Protein AF-A0A1H6AXP2-F1 (afdb_monomer_lite)

Organism: NCBI:txid1992

Sequence (199 aa):
MTPWALAEILASSGYRFPPWTVLTALPPLILVIVLTSPALLSGALGFPGLFLWMGLTGGGSGLILALWAGLIERRRRTRNMATMIQREPWQAWPCRAESTHQSRSHVVTRVSLLAPDHSVAAQHTVRFRMETWQAMTDGYGVLLFAGDLRFASVIADPRTRRTYLTSPTQEDAAEREGPRSSAVEDELTRQAIGWIFSQ

Radius of gyration: 25.11 Å; chains: 1; bounding box: 51×44×83 Å

Foldseek 3Di:
DPPLLLVVLVVVLPPPDDPCVCVVPPPVVLVCVLVPPPVVPCVPDPDVVVVVVCVCNVVVVVVVVVVVVVNVVSVVVSVVQNVLPVPFDKDKFKWAWAFPDDDPFWTFIWIFTADPVRDRPFIKTWIGTPVLCVVADNRIDIWIWGDDRQAWTWIADPVVSDITIIGTDPPPVPPDDDPDDPVVVVVVVVVVVVVVVVD

Structure (mmCIF, N/CA/C/O backbone):
data_AF-A0A1H6AXP2-F1
#
_entry.id   AF-A0A1H6AXP2-F1
#
loop_
_atom_site.group_PDB
_atom_site.id
_atom_site.type_symbol
_atom_site.label_atom_id
_atom_site.label_alt_id
_atom_site.label_comp_id
_atom_site.label_asym_id
_atom_site.label_entity_id
_atom_site.label_seq_id
_atom_site.pdbx_PDB_ins_code
_atom_site.Cartn_x
_atom_site.Cartn_y
_atom_site.Cartn_z
_atom_site.occupancy
_atom_site.B_iso_or_equiv
_atom_site.auth_seq_id
_atom_site.auth_comp_id
_atom_site.auth_asym_id
_atom_site.auth_atom_id
_atom_site.pdbx_PDB_model_num
ATOM 1 N N . MET A 1 1 ? -13.994 12.195 4.147 1.00 58.53 1 MET A N 1
ATOM 2 C CA . MET A 1 1 ? -12.936 12.191 3.107 1.00 58.53 1 MET A CA 1
ATOM 3 C C . MET A 1 1 ? -11.636 12.639 3.759 1.00 58.53 1 MET A C 1
ATOM 5 O O . MET A 1 1 ? -11.665 13.658 4.433 1.00 58.53 1 MET A O 1
ATOM 9 N N . THR A 1 2 ? -10.532 11.901 3.632 1.00 74.38 2 THR A N 1
ATOM 10 C CA . THR A 1 2 ? -9.213 12.308 4.155 1.00 74.38 2 THR A CA 1
ATOM 11 C C . THR A 1 2 ? -8.447 13.081 3.072 1.00 74.38 2 THR A C 1
ATOM 13 O O . THR A 1 2 ? -7.779 12.471 2.236 1.00 74.38 2 THR A O 1
ATOM 16 N N . PRO A 1 3 ? -8.522 14.428 3.031 1.00 71.88 3 PRO A N 1
ATOM 17 C CA . PRO A 1 3 ? -7.951 15.221 1.932 1.00 71.88 3 PRO A CA 1
ATOM 18 C C . PRO A 1 3 ? -6.433 15.040 1.789 1.00 71.88 3 PRO A C 1
ATOM 20 O O . PRO A 1 3 ? -5.880 15.194 0.701 1.00 71.88 3 PRO A O 1
ATOM 23 N N . TRP A 1 4 ? -5.756 14.660 2.874 1.00 86.69 4 TRP A N 1
ATOM 24 C CA . TRP A 1 4 ? -4.316 14.438 2.881 1.00 86.69 4 TRP A CA 1
ATOM 25 C C . TRP A 1 4 ? -3.889 13.193 2.093 1.00 86.69 4 TRP A C 1
ATOM 27 O O . TRP A 1 4 ? -2.807 13.213 1.518 1.00 86.69 4 TRP A O 1
ATOM 37 N N . ALA A 1 5 ? -4.717 12.145 2.009 1.00 81.56 5 ALA A N 1
ATOM 38 C CA . ALA A 1 5 ? -4.343 10.897 1.337 1.00 81.56 5 ALA A CA 1
ATOM 39 C C . ALA A 1 5 ? -4.180 11.107 -0.177 1.00 81.56 5 ALA A C 1
ATOM 41 O O . ALA A 1 5 ? -3.202 10.667 -0.779 1.00 81.56 5 ALA A O 1
ATOM 42 N N . LEU A 1 6 ? -5.094 11.870 -0.787 1.00 82.12 6 LEU A N 1
ATOM 43 C CA . LEU A 1 6 ? -4.990 12.241 -2.198 1.00 82.12 6 LEU A CA 1
ATOM 44 C C . LEU A 1 6 ? -3.783 13.162 -2.445 1.00 82.12 6 LEU A C 1
ATOM 46 O O . LEU A 1 6 ? -3.027 12.957 -3.395 1.00 82.12 6 LEU A O 1
ATOM 50 N N . ALA A 1 7 ? -3.579 14.154 -1.572 1.00 83.00 7 ALA A N 1
ATOM 51 C CA . ALA A 1 7 ? -2.459 15.087 -1.674 1.00 83.00 7 ALA A CA 1
ATOM 52 C C . ALA A 1 7 ? -1.103 14.373 -1.567 1.00 83.00 7 ALA A C 1
ATOM 54 O O . ALA A 1 7 ? -0.164 14.702 -2.290 1.00 83.00 7 ALA A O 1
ATOM 55 N N . GLU A 1 8 ? -1.004 13.361 -0.711 1.00 83.12 8 GLU A N 1
ATOM 56 C CA . GLU A 1 8 ? 0.211 12.577 -0.526 1.00 83.12 8 GLU A CA 1
ATOM 57 C C . GLU A 1 8 ? 0.511 11.669 -1.728 1.00 83.12 8 GLU A C 1
ATOM 59 O O . GLU A 1 8 ? 1.667 11.551 -2.138 1.00 83.12 8 GLU A O 1
ATOM 64 N N . ILE A 1 9 ? -0.508 11.094 -2.371 1.00 79.25 9 ILE A N 1
ATOM 65 C CA . ILE A 1 9 ? -0.347 10.349 -3.632 1.00 79.25 9 ILE A CA 1
ATOM 66 C C . ILE A 1 9 ? 0.153 11.268 -4.746 1.00 79.25 9 ILE A C 1
ATOM 68 O O . ILE A 1 9 ? 1.067 10.912 -5.495 1.00 79.25 9 ILE A O 1
ATOM 72 N N . LEU A 1 10 ? -0.397 12.479 -4.830 1.00 79.00 10 LEU A N 1
ATOM 73 C CA . LEU A 1 10 ? 0.057 13.482 -5.788 1.00 79.00 10 LEU A CA 1
ATOM 74 C C . LEU A 1 10 ? 1.497 13.927 -5.488 1.00 79.00 10 LEU A C 1
ATOM 76 O O . LEU A 1 10 ? 2.315 13.987 -6.406 1.00 79.00 10 LEU A O 1
ATOM 80 N N . ALA A 1 11 ? 1.854 14.140 -4.220 1.00 79.12 11 ALA A N 1
ATOM 81 C CA . ALA A 1 11 ? 3.203 14.535 -3.810 1.00 79.12 11 ALA A CA 1
ATOM 82 C C . ALA A 1 11 ? 4.246 13.411 -3.992 1.00 79.12 11 ALA A C 1
ATOM 84 O O . ALA A 1 11 ? 5.360 13.652 -4.459 1.00 79.12 11 ALA A O 1
ATOM 85 N N . SER A 1 12 ? 3.890 12.165 -3.670 1.00 71.06 12 SER A N 1
ATOM 86 C CA . SER A 1 12 ? 4.760 10.983 -3.793 1.00 71.06 12 SER A CA 1
ATOM 87 C C . SER A 1 12 ? 4.967 10.526 -5.240 1.00 71.06 12 SER A C 1
ATOM 89 O O . SER A 1 12 ? 5.918 9.788 -5.529 1.00 71.06 12 SER A O 1
ATOM 91 N N . SER A 1 13 ? 4.140 11.013 -6.172 1.00 63.59 13 SER A N 1
ATOM 92 C CA . SER A 1 13 ? 4.358 10.841 -7.610 1.00 63.59 13 SER A CA 1
ATOM 93 C C . SER A 1 13 ? 5.646 11.518 -8.109 1.00 63.59 13 SER A C 1
ATOM 95 O O . SER A 1 13 ? 6.125 11.185 -9.191 1.00 63.59 13 SER A O 1
ATOM 97 N N . GLY A 1 14 ? 6.276 12.383 -7.299 1.00 54.50 14 GLY A N 1
ATOM 98 C CA . GLY A 1 14 ? 7.632 12.881 -7.543 1.00 54.50 14 GLY A CA 1
ATOM 99 C C . GLY A 1 14 ? 7.752 13.867 -8.706 1.00 54.50 14 GLY A C 1
ATOM 100 O O . GLY A 1 14 ? 8.861 14.140 -9.161 1.00 54.50 14 GLY A O 1
ATOM 101 N N . TYR A 1 15 ? 6.644 14.433 -9.186 1.00 52.72 15 TYR A N 1
ATOM 102 C CA . TYR A 1 15 ? 6.672 15.445 -10.238 1.00 52.72 15 TYR A CA 1
ATOM 103 C C . TYR A 1 15 ? 7.042 16.828 -9.681 1.00 52.72 15 TYR A C 1
ATOM 105 O O . TYR A 1 15 ? 6.197 17.704 -9.549 1.00 52.72 15 TYR A O 1
ATOM 113 N N . ARG A 1 16 ? 8.331 17.038 -9.377 1.00 55.53 16 ARG A N 1
ATOM 114 C CA . ARG A 1 16 ? 8.926 18.394 -9.350 1.00 55.53 16 ARG A CA 1
ATOM 115 C C . ARG A 1 16 ? 9.363 18.877 -10.735 1.00 55.53 16 ARG A C 1
ATOM 117 O O . ARG A 1 16 ? 9.599 20.064 -10.907 1.00 55.53 16 ARG A O 1
ATOM 124 N N . PHE A 1 17 ? 9.418 17.984 -11.723 1.00 53.94 17 PHE A N 1
ATOM 125 C CA . PHE A 1 17 ? 9.607 18.347 -13.124 1.00 53.94 17 PHE A CA 1
ATOM 126 C C . PHE A 1 17 ? 8.303 18.116 -13.887 1.00 53.94 17 PHE A C 1
ATOM 128 O O . PHE A 1 17 ? 7.733 17.031 -13.754 1.00 53.94 17 PHE A O 1
ATOM 135 N N . PRO A 1 18 ? 7.807 19.081 -14.677 1.00 55.75 18 PRO A N 1
ATOM 136 C CA . PRO A 1 18 ? 6.659 18.845 -15.536 1.00 55.75 18 PRO A CA 1
ATOM 137 C C . PRO A 1 18 ? 6.936 17.636 -16.450 1.00 55.75 18 PRO A C 1
ATOM 139 O O . PRO A 1 18 ? 7.881 17.672 -17.232 1.00 55.75 18 PRO A O 1
ATOM 142 N N . PRO A 1 19 ? 6.141 16.550 -16.393 1.00 52.16 19 PRO A N 1
ATOM 143 C CA . PRO A 1 19 ? 6.400 15.341 -17.177 1.00 52.16 19 PRO A CA 1
ATOM 144 C C . PRO A 1 19 ? 6.453 15.598 -18.681 1.00 52.16 19 PRO A C 1
ATOM 146 O O . PRO A 1 19 ? 7.100 14.847 -19.403 1.00 52.16 19 PRO A O 1
ATOM 149 N N . TRP A 1 20 ? 5.773 16.640 -19.156 1.00 55.69 20 TRP A N 1
ATOM 150 C CA . TRP A 1 20 ? 5.725 16.971 -20.570 1.00 55.69 20 TRP A CA 1
ATOM 151 C C . TRP A 1 20 ? 7.075 17.442 -21.118 1.00 55.69 20 TRP A C 1
ATOM 153 O O . TRP A 1 20 ? 7.341 17.158 -22.274 1.00 55.69 20 TRP A O 1
ATOM 163 N N . THR A 1 21 ? 7.966 18.054 -20.328 1.00 59.91 21 THR A N 1
ATOM 164 C CA . THR A 1 21 ? 9.241 18.579 -20.861 1.00 59.91 21 THR A CA 1
ATOM 165 C C . THR A 1 21 ? 10.273 17.490 -21.153 1.00 59.91 21 THR A C 1
ATOM 167 O O . THR A 1 21 ? 11.075 17.635 -22.068 1.00 59.91 21 THR A O 1
ATOM 170 N N . VAL A 1 22 ? 10.236 16.371 -20.423 1.00 57.50 22 VAL A N 1
ATOM 171 C CA . VAL A 1 22 ? 11.154 15.237 -20.633 1.00 57.50 22 VAL A CA 1
ATOM 172 C C . VAL A 1 22 ? 10.538 14.195 -21.577 1.00 57.50 22 VAL A C 1
ATOM 174 O O . VAL A 1 22 ? 11.241 13.628 -22.410 1.00 57.50 22 VAL A O 1
ATOM 177 N N . LEU A 1 23 ? 9.218 13.964 -21.508 1.00 55.16 23 LEU A N 1
ATOM 178 C CA . LEU A 1 23 ? 8.547 12.962 -22.348 1.00 55.16 23 LEU A CA 1
ATOM 179 C C . LEU A 1 23 ? 8.358 13.377 -23.813 1.00 55.16 23 LEU A C 1
ATOM 181 O O . LEU A 1 23 ? 8.294 12.483 -24.651 1.00 55.16 23 LEU A O 1
ATOM 185 N N . THR A 1 24 ? 8.221 14.664 -24.147 1.00 57.47 24 THR A N 1
ATOM 186 C CA . THR A 1 24 ? 8.041 15.071 -25.557 1.00 57.47 24 THR A CA 1
ATOM 187 C C . THR A 1 24 ? 9.366 15.180 -26.307 1.00 5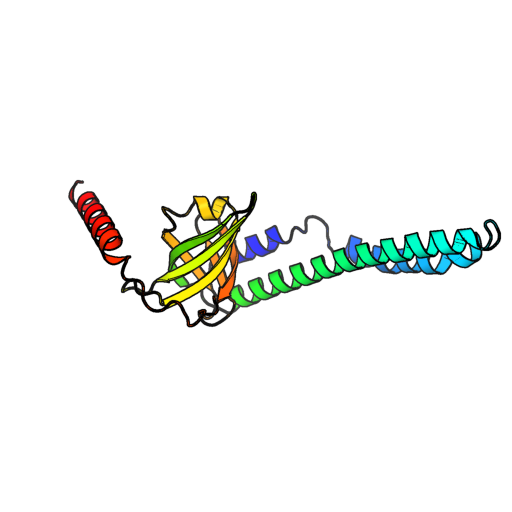7.47 24 THR A C 1
ATOM 189 O O . THR A 1 24 ? 9.397 14.942 -27.510 1.00 57.47 24 THR A O 1
ATOM 192 N N . ALA A 1 25 ? 10.466 15.481 -25.611 1.00 54.41 25 ALA A N 1
ATOM 193 C CA . ALA A 1 25 ? 11.763 15.706 -26.243 1.00 54.41 25 ALA A CA 1
ATOM 194 C C . ALA A 1 25 ? 12.577 14.418 -26.469 1.00 54.41 25 ALA A C 1
ATOM 196 O O . ALA A 1 25 ? 13.258 14.297 -27.481 1.00 54.41 25 ALA A O 1
ATOM 197 N N . LEU A 1 26 ? 12.512 13.434 -25.565 1.00 56.81 26 LEU A N 1
ATOM 198 C CA . LEU A 1 26 ? 13.371 12.241 -25.631 1.00 56.81 26 LEU A CA 1
ATOM 199 C C . LEU A 1 26 ? 13.025 11.196 -26.712 1.00 56.81 26 LEU A C 1
ATOM 201 O O . LEU A 1 26 ? 13.959 10.722 -27.361 1.00 56.81 26 LEU A O 1
ATOM 205 N N . PRO A 1 27 ? 11.755 10.804 -26.948 1.00 59.84 27 PRO A N 1
ATOM 206 C CA . PRO A 1 27 ? 11.451 9.776 -27.940 1.00 59.84 27 PRO A CA 1
ATOM 207 C C . PRO A 1 27 ? 11.826 10.153 -29.385 1.00 59.84 27 PRO A C 1
ATOM 209 O O . PRO A 1 27 ? 12.435 9.308 -30.041 1.00 59.84 27 PRO A O 1
ATOM 212 N N . PRO A 1 28 ? 11.569 11.375 -29.905 1.00 58.97 28 PRO A N 1
ATOM 213 C CA . PRO A 1 28 ? 12.000 11.716 -31.258 1.00 58.97 28 PRO A CA 1
ATOM 214 C C . PRO A 1 28 ? 13.520 11.871 -31.354 1.00 58.97 28 PRO A C 1
ATOM 216 O O . PRO A 1 28 ? 14.091 11.506 -32.370 1.00 58.97 28 PRO A O 1
ATOM 219 N N . LEU A 1 29 ? 14.202 12.344 -30.306 1.00 61.66 29 LEU A N 1
ATOM 220 C CA . LEU A 1 29 ? 15.645 12.601 -30.351 1.00 61.66 29 LEU A CA 1
ATOM 221 C C . LEU A 1 29 ? 16.460 11.296 -30.314 1.00 61.66 29 LEU A C 1
ATOM 223 O O . LEU A 1 29 ? 17.403 11.145 -31.086 1.00 61.66 29 LEU A O 1
ATOM 227 N N . ILE A 1 30 ? 16.049 10.308 -29.509 1.00 64.75 30 ILE A N 1
ATOM 228 C CA . ILE A 1 30 ? 16.643 8.958 -29.535 1.00 64.75 30 ILE A CA 1
ATOM 229 C C . ILE A 1 30 ? 16.376 8.284 -30.885 1.00 64.75 30 ILE A C 1
ATOM 231 O O . ILE A 1 30 ? 17.281 7.681 -31.455 1.00 64.75 30 ILE A O 1
ATOM 235 N N . LEU A 1 31 ? 15.161 8.416 -31.424 1.00 64.56 31 LEU A N 1
ATOM 236 C CA . LEU A 1 31 ? 14.800 7.844 -32.721 1.00 64.56 31 LEU A CA 1
ATOM 237 C C . LEU A 1 31 ? 15.604 8.502 -33.856 1.00 64.56 31 LEU A C 1
ATOM 239 O O . LEU A 1 31 ? 16.124 7.798 -34.713 1.00 64.56 31 LEU A O 1
ATOM 243 N N . VAL A 1 32 ? 15.822 9.820 -33.799 1.00 64.69 32 VAL A N 1
ATOM 244 C CA . VAL A 1 32 ? 16.691 10.565 -34.724 1.00 64.69 32 VAL A CA 1
ATOM 245 C C . VAL A 1 32 ? 18.153 10.131 -34.595 1.00 64.69 32 VAL A C 1
ATOM 247 O O . VAL A 1 32 ? 18.780 9.874 -35.618 1.00 64.69 32 VAL A O 1
ATOM 250 N N . ILE A 1 33 ? 18.706 9.974 -33.388 1.00 65.00 33 ILE A N 1
ATOM 251 C CA . ILE A 1 33 ? 20.096 9.508 -33.195 1.00 65.00 33 ILE A CA 1
ATOM 252 C C . ILE A 1 33 ? 20.279 8.077 -33.726 1.00 65.00 33 ILE A C 1
ATOM 254 O O . ILE A 1 33 ? 21.281 7.786 -34.382 1.00 65.00 33 ILE A O 1
ATOM 258 N N . VAL A 1 34 ? 19.303 7.195 -33.491 1.00 63.34 34 VAL A N 1
ATOM 259 C CA . VAL A 1 34 ? 19.352 5.798 -33.947 1.00 63.34 34 VAL A CA 1
ATOM 260 C C . VAL A 1 34 ? 19.185 5.695 -35.470 1.00 63.34 34 VAL A C 1
ATOM 262 O O . VAL A 1 34 ? 19.859 4.882 -36.096 1.00 63.34 34 VAL A O 1
ATOM 265 N N . LEU A 1 35 ? 18.352 6.536 -36.091 1.00 63.28 35 LEU A N 1
ATOM 266 C CA . LEU A 1 35 ? 18.151 6.530 -37.546 1.00 63.28 35 LEU A CA 1
ATOM 267 C C . LEU A 1 35 ? 19.238 7.267 -38.341 1.00 63.28 35 LEU A C 1
ATOM 269 O O . LEU A 1 35 ? 19.470 6.915 -39.494 1.00 63.28 35 LEU A O 1
ATOM 273 N N . THR A 1 36 ? 19.915 8.268 -37.771 1.00 62.97 36 THR A N 1
ATOM 274 C CA . THR A 1 36 ? 20.871 9.104 -38.531 1.00 62.97 36 THR A CA 1
ATOM 275 C C . THR A 1 36 ? 22.315 8.591 -38.530 1.00 62.97 36 THR A C 1
ATOM 277 O O . THR A 1 36 ? 23.092 8.960 -39.408 1.00 62.97 36 THR A O 1
ATOM 280 N N . SER A 1 37 ? 22.704 7.712 -37.602 1.00 60.66 37 SER A N 1
ATOM 281 C CA . SER A 1 37 ? 24.115 7.320 -37.423 1.00 60.66 37 SER A CA 1
ATOM 282 C C . SER A 1 37 ? 24.703 6.197 -38.300 1.00 60.66 37 SER A C 1
ATOM 284 O O . SER A 1 37 ? 25.922 6.227 -38.493 1.00 60.66 37 SER A O 1
ATOM 286 N N . PRO A 1 38 ? 23.966 5.219 -38.873 1.00 58.53 38 PRO A N 1
ATOM 287 C CA . PRO A 1 38 ? 24.635 4.137 -39.605 1.00 58.53 38 PRO A CA 1
ATOM 288 C C . PRO A 1 38 ? 25.246 4.615 -40.933 1.00 58.53 38 PRO A C 1
ATOM 290 O O . PRO A 1 38 ? 26.307 4.134 -41.331 1.00 58.53 38 PRO A O 1
ATOM 293 N N . ALA A 1 39 ? 24.637 5.610 -41.586 1.00 61.88 39 ALA A N 1
ATOM 294 C CA . ALA A 1 39 ? 25.120 6.139 -42.863 1.00 61.88 39 ALA A CA 1
ATOM 295 C C . ALA A 1 39 ? 26.422 6.956 -42.733 1.00 61.88 39 ALA A C 1
ATOM 297 O O . ALA A 1 39 ? 27.240 6.945 -43.648 1.00 61.88 39 ALA A O 1
ATOM 298 N N . LEU A 1 40 ? 26.645 7.621 -41.593 1.00 61.81 40 LEU A N 1
ATOM 299 C CA . LEU A 1 40 ? 27.840 8.443 -41.351 1.00 61.81 40 LEU A CA 1
ATOM 300 C C . LEU A 1 40 ? 29.042 7.629 -40.840 1.00 61.81 40 LEU A C 1
ATOM 302 O O . LEU A 1 40 ? 30.181 7.971 -41.142 1.00 61.81 40 LEU A O 1
ATOM 306 N N . LEU A 1 41 ? 28.810 6.538 -40.102 1.00 57.66 41 LEU A N 1
ATOM 307 C CA . LEU A 1 41 ? 29.879 5.713 -39.512 1.00 57.66 41 LEU A CA 1
ATOM 308 C C . LEU A 1 41 ? 30.390 4.593 -40.433 1.00 57.66 41 LEU A C 1
ATOM 310 O O . LEU A 1 41 ? 31.541 4.170 -40.298 1.00 57.66 41 LEU A O 1
ATOM 314 N N . SER A 1 42 ? 29.580 4.142 -41.398 1.00 58.16 42 SER A N 1
ATOM 315 C CA . SER A 1 42 ? 29.949 3.039 -42.303 1.00 58.16 42 SER A CA 1
ATOM 316 C C . SER A 1 42 ? 31.137 3.365 -43.220 1.00 58.16 42 SER A C 1
ATOM 318 O O . SER A 1 42 ? 31.825 2.453 -43.668 1.00 58.16 42 SER A O 1
ATOM 320 N N . GLY A 1 43 ? 31.425 4.649 -43.464 1.00 63.12 43 GLY A N 1
ATOM 321 C CA . GLY A 1 43 ? 32.546 5.072 -44.309 1.00 63.12 43 GLY A CA 1
ATOM 322 C C . GLY A 1 43 ? 33.928 5.013 -43.644 1.00 63.12 43 GLY A C 1
ATOM 323 O O . GLY A 1 43 ? 34.924 4.999 -44.360 1.00 63.12 43 GLY A O 1
ATOM 324 N N . ALA A 1 44 ? 34.015 4.975 -42.306 1.00 61.56 44 ALA A N 1
ATOM 325 C CA . ALA A 1 44 ? 35.279 5.217 -41.594 1.00 61.56 44 ALA A CA 1
ATOM 326 C C . ALA A 1 44 ? 35.836 4.023 -40.791 1.00 61.56 44 ALA A C 1
ATOM 328 O O . ALA A 1 44 ? 37.041 3.973 -40.563 1.00 61.56 44 ALA A O 1
ATOM 329 N N . LEU A 1 45 ? 35.002 3.071 -40.344 1.00 58.84 45 LEU A N 1
ATOM 330 C CA . LEU A 1 45 ? 35.410 2.049 -39.351 1.00 58.84 45 LEU A CA 1
ATOM 331 C C . LEU A 1 45 ? 35.262 0.583 -39.802 1.00 58.84 45 LEU A C 1
ATOM 333 O O . LEU A 1 45 ? 35.688 -0.324 -39.086 1.00 58.84 45 LEU A O 1
ATOM 337 N N . GLY A 1 46 ? 34.690 0.326 -40.981 1.00 70.19 46 GLY A N 1
ATOM 338 C CA . GLY A 1 46 ? 34.501 -1.030 -41.505 1.00 70.19 46 GLY A CA 1
ATOM 339 C C . GLY A 1 46 ? 33.582 -1.928 -40.655 1.00 70.19 46 GLY A C 1
ATOM 340 O O . GLY A 1 46 ? 32.883 -1.484 -39.743 1.00 70.19 46 GLY A O 1
ATOM 341 N N . PHE A 1 47 ? 33.595 -3.229 -40.962 1.00 67.62 47 PHE A N 1
ATOM 342 C CA . PHE A 1 47 ? 32.745 -4.262 -40.349 1.00 67.62 47 PHE A CA 1
ATOM 343 C C . PHE A 1 47 ? 32.778 -4.346 -38.798 1.00 67.62 47 PHE A C 1
ATOM 345 O O . PHE A 1 47 ? 31.713 -4.543 -38.209 1.00 67.62 47 PHE A O 1
ATOM 352 N N . PRO A 1 48 ? 33.917 -4.166 -38.088 1.00 72.44 48 PRO A N 1
ATOM 353 C CA . PRO A 1 48 ? 33.927 -4.241 -36.620 1.00 72.44 48 PRO A CA 1
ATOM 354 C C . PRO A 1 48 ? 33.205 -3.066 -35.937 1.00 72.44 48 PRO A C 1
ATOM 356 O O . PRO A 1 48 ? 32.678 -3.230 -34.836 1.00 72.44 48 PRO A O 1
ATOM 359 N N . GLY A 1 49 ? 33.108 -1.902 -36.593 1.00 66.75 49 GLY A N 1
ATOM 360 C CA . GLY A 1 49 ? 32.372 -0.748 -36.066 1.00 66.75 49 GLY A CA 1
ATOM 361 C C . GLY A 1 49 ? 30.863 -0.994 -35.950 1.00 66.75 49 GLY A C 1
ATOM 362 O O . GLY A 1 49 ? 30.241 -0.548 -34.987 1.00 66.75 49 GLY A O 1
ATOM 363 N N . LEU A 1 50 ? 30.281 -1.764 -36.878 1.00 68.06 50 LEU A N 1
ATOM 364 C CA . LEU A 1 50 ? 28.853 -2.108 -36.866 1.00 68.06 50 LEU A CA 1
ATOM 365 C C . LEU A 1 50 ? 28.473 -2.984 -35.665 1.00 68.06 50 LEU A C 1
ATOM 367 O O . LEU A 1 50 ? 27.432 -2.749 -35.053 1.00 68.06 50 LEU A O 1
ATOM 371 N N . PHE A 1 51 ? 29.323 -3.942 -35.280 1.00 72.00 51 PHE A N 1
ATOM 372 C CA . PHE A 1 51 ? 29.068 -4.801 -34.117 1.00 72.00 51 PHE A CA 1
ATOM 373 C C . PHE A 1 51 ? 29.110 -4.025 -32.796 1.00 72.00 51 PHE A C 1
ATOM 375 O O . PHE A 1 51 ? 28.234 -4.210 -31.950 1.00 72.00 51 PHE A O 1
ATOM 382 N N . LEU A 1 52 ? 30.075 -3.112 -32.631 1.00 73.25 52 LEU A N 1
ATOM 383 C CA . LEU A 1 52 ? 30.142 -2.240 -31.453 1.00 73.25 52 LEU A CA 1
ATOM 384 C C . LEU A 1 52 ? 28.905 -1.328 -31.368 1.00 73.25 52 LEU A C 1
ATOM 386 O O . LEU A 1 52 ? 28.330 -1.142 -30.295 1.00 73.25 52 LEU A O 1
ATOM 390 N N . TRP A 1 53 ? 28.463 -0.795 -32.510 1.00 69.44 53 TRP A N 1
ATOM 391 C CA . TRP A 1 53 ? 27.302 0.088 -32.589 1.00 69.44 53 TRP A CA 1
ATOM 392 C C . TRP A 1 53 ? 25.983 -0.653 -32.323 1.00 69.44 53 TRP A C 1
ATOM 394 O O . TRP A 1 53 ? 25.143 -0.155 -31.571 1.00 69.44 53 TRP A O 1
ATOM 404 N N . MET A 1 54 ? 25.817 -1.872 -32.852 1.00 72.12 54 MET A N 1
ATOM 405 C CA . MET A 1 54 ? 24.695 -2.757 -32.509 1.00 72.12 54 MET A CA 1
ATOM 406 C C . MET A 1 54 ? 24.683 -3.116 -31.018 1.00 72.12 54 MET A C 1
ATOM 408 O O . MET A 1 54 ? 23.618 -3.116 -30.405 1.00 72.12 54 MET A O 1
ATOM 412 N N . GLY A 1 55 ? 25.848 -3.358 -30.408 1.00 72.62 55 GLY A N 1
ATOM 413 C CA . GLY A 1 55 ? 25.956 -3.602 -28.967 1.00 72.62 55 GLY A CA 1
ATOM 414 C C . GLY A 1 55 ? 25.525 -2.395 -28.126 1.00 72.62 55 GLY A C 1
ATOM 415 O O . GLY A 1 55 ? 24.730 -2.536 -27.196 1.00 72.62 55 GLY A O 1
ATOM 416 N N . LEU A 1 56 ? 25.991 -1.194 -28.481 1.00 74.31 56 LEU A N 1
ATOM 417 C CA . LEU A 1 56 ? 25.658 0.047 -27.771 1.00 74.31 56 LEU A CA 1
ATOM 418 C C . LEU A 1 56 ? 24.185 0.441 -27.932 1.00 74.31 56 LEU A C 1
ATOM 420 O O . LEU A 1 56 ? 23.537 0.816 -26.955 1.00 74.31 56 LEU A O 1
ATOM 424 N N . THR A 1 57 ? 23.632 0.329 -29.140 1.00 73.25 57 THR A N 1
ATOM 425 C CA . THR A 1 57 ? 22.222 0.662 -29.394 1.00 73.25 57 THR A CA 1
ATOM 426 C C . THR A 1 57 ? 21.264 -0.391 -28.856 1.00 73.25 57 THR A C 1
ATOM 428 O O . THR A 1 57 ? 20.245 -0.031 -28.262 1.00 73.25 57 THR A O 1
ATOM 431 N N . GLY A 1 58 ? 21.603 -1.676 -28.965 1.00 72.56 58 GLY A N 1
ATOM 432 C CA . GLY A 1 58 ? 20.842 -2.765 -28.355 1.00 72.56 58 GLY A CA 1
ATOM 433 C C . GLY A 1 58 ? 20.814 -2.664 -26.828 1.00 72.56 58 GLY A C 1
ATOM 434 O O . GLY A 1 58 ? 19.742 -2.676 -26.225 1.00 72.56 58 GLY A O 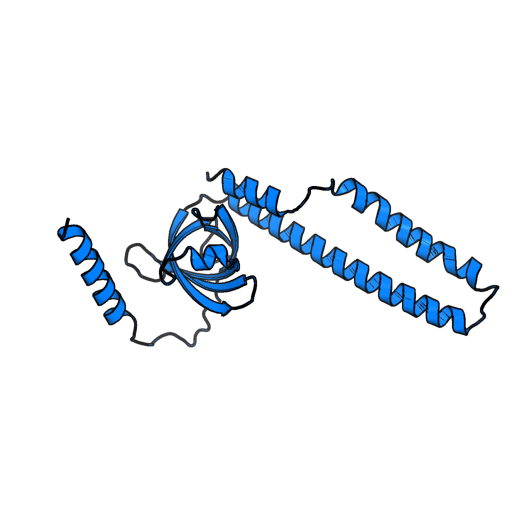1
ATOM 435 N N . GLY A 1 59 ? 21.974 -2.471 -26.192 1.00 74.94 59 GLY A N 1
ATOM 436 C CA . GLY A 1 59 ? 22.066 -2.325 -24.736 1.00 74.94 59 GLY A CA 1
ATOM 437 C C . GLY A 1 59 ? 21.395 -1.050 -24.212 1.00 74.94 59 GLY A C 1
ATOM 438 O O . GLY A 1 59 ? 20.634 -1.095 -23.243 1.00 74.94 59 GLY A O 1
ATOM 439 N N . GLY A 1 60 ? 21.625 0.086 -24.878 1.00 75.62 60 GLY A N 1
ATOM 440 C CA . GLY A 1 60 ? 21.048 1.375 -24.492 1.00 75.62 60 GLY A CA 1
ATOM 441 C C . GLY A 1 60 ? 19.525 1.414 -24.627 1.00 75.62 60 GLY A C 1
ATOM 442 O O . GLY A 1 60 ? 18.835 1.868 -23.713 1.00 75.62 60 GLY A O 1
ATOM 443 N N . SER A 1 61 ? 18.981 0.890 -25.730 1.00 78.12 61 SER A N 1
ATOM 444 C CA . SER A 1 61 ? 17.529 0.842 -25.948 1.00 78.12 61 SER A CA 1
ATOM 445 C C . SER A 1 61 ? 16.819 -0.048 -24.926 1.00 78.12 61 SER A C 1
ATOM 447 O O . SER A 1 61 ? 15.780 0.354 -24.401 1.00 78.12 61 SER A O 1
ATOM 449 N N . GLY A 1 62 ? 17.403 -1.195 -24.563 1.00 80.50 62 GLY A N 1
ATOM 450 C CA . GLY A 1 62 ? 16.859 -2.081 -23.532 1.00 80.50 62 GLY A CA 1
ATOM 451 C C . GLY A 1 62 ? 16.740 -1.404 -22.163 1.00 80.50 62 GLY A C 1
ATOM 452 O O . GLY A 1 62 ? 15.679 -1.454 -21.538 1.00 80.50 62 GLY A O 1
ATOM 453 N N . LEU A 1 63 ? 17.790 -0.704 -21.717 1.00 78.56 63 LEU A N 1
ATOM 454 C CA . LEU A 1 63 ? 17.771 0.031 -20.446 1.00 78.56 63 LEU A CA 1
ATOM 455 C C . LEU A 1 63 ? 16.730 1.159 -20.456 1.00 78.56 63 LEU A C 1
ATOM 457 O O . LEU A 1 63 ? 15.980 1.322 -19.493 1.00 78.56 63 LEU A O 1
ATOM 461 N N . ILE A 1 64 ? 16.641 1.907 -21.558 1.00 81.38 64 ILE A N 1
ATOM 462 C CA . ILE A 1 64 ? 15.643 2.968 -21.723 1.00 81.38 64 ILE A CA 1
ATOM 463 C C . ILE A 1 64 ? 14.231 2.374 -21.637 1.00 81.38 64 ILE A C 1
ATOM 465 O O . ILE A 1 64 ? 13.422 2.852 -20.842 1.00 81.38 64 ILE A O 1
ATOM 469 N N . LEU A 1 65 ? 13.940 1.301 -22.378 1.00 82.81 65 LEU A N 1
ATOM 470 C CA . LEU A 1 65 ? 12.639 0.626 -22.334 1.00 82.81 65 LEU A CA 1
ATOM 471 C C . LEU A 1 65 ? 12.296 0.115 -20.929 1.00 82.81 65 LEU A C 1
ATOM 473 O O . LEU A 1 65 ? 11.160 0.291 -20.488 1.00 82.81 65 LEU A O 1
ATOM 477 N N . ALA A 1 66 ? 13.261 -0.445 -20.195 1.00 80.81 66 ALA A N 1
ATOM 478 C CA . ALA A 1 66 ? 13.058 -0.900 -18.820 1.00 80.81 66 ALA A CA 1
ATOM 479 C C . ALA A 1 66 ? 12.701 0.258 -17.867 1.00 80.81 66 ALA A C 1
ATOM 481 O O . ALA A 1 66 ? 11.761 0.147 -17.074 1.00 80.81 66 ALA A O 1
ATOM 482 N N . LEU A 1 67 ? 13.391 1.399 -17.978 1.00 83.88 67 LEU A N 1
ATOM 483 C CA . LEU A 1 67 ? 13.077 2.604 -17.200 1.00 83.88 67 LEU A CA 1
ATOM 484 C C . LEU A 1 67 ? 11.682 3.150 -17.540 1.00 83.88 67 LEU A C 1
ATOM 486 O O . LEU A 1 67 ? 10.919 3.517 -16.641 1.00 83.88 67 LEU A O 1
ATOM 490 N N . TRP A 1 68 ? 11.320 3.161 -18.824 1.00 83.19 68 TRP A N 1
ATOM 491 C CA . TRP A 1 68 ? 9.996 3.576 -19.287 1.00 83.19 68 TRP A CA 1
ATOM 492 C C . TRP A 1 68 ? 8.885 2.652 -18.793 1.00 83.19 68 TRP A C 1
ATOM 494 O O . TRP A 1 68 ? 7.871 3.141 -18.291 1.00 83.19 68 TRP A O 1
ATOM 504 N N . ALA A 1 69 ? 9.081 1.335 -18.873 1.00 83.19 69 ALA A N 1
ATOM 505 C CA . ALA A 1 69 ? 8.143 0.350 -18.346 1.00 83.19 69 ALA A CA 1
ATOM 506 C C . ALA A 1 69 ? 7.913 0.559 -16.840 1.00 83.19 69 ALA A C 1
ATOM 508 O O . ALA A 1 69 ? 6.765 0.620 -16.393 1.00 83.19 69 ALA A O 1
ATOM 509 N N . GLY A 1 70 ? 8.984 0.787 -16.071 1.00 84.50 70 GLY A N 1
ATOM 510 C CA . GLY A 1 70 ? 8.896 1.108 -14.644 1.00 84.50 70 GLY A CA 1
ATOM 511 C C . GLY A 1 70 ? 8.119 2.399 -14.356 1.00 84.50 70 GLY A C 1
ATOM 512 O O . GLY A 1 70 ? 7.303 2.447 -13.431 1.00 84.50 70 GLY A O 1
ATOM 513 N N . LEU A 1 71 ? 8.311 3.443 -15.170 1.00 83.88 71 LEU A N 1
ATOM 514 C CA . LEU A 1 71 ? 7.582 4.707 -15.033 1.00 83.88 71 LEU A CA 1
ATOM 515 C C . LEU A 1 71 ? 6.085 4.548 -15.346 1.00 83.88 71 LEU A C 1
ATOM 517 O O . LEU A 1 71 ? 5.240 5.100 -14.634 1.00 83.88 71 LEU A O 1
ATOM 521 N N . ILE A 1 72 ? 5.749 3.796 -16.398 1.00 85.44 72 ILE A N 1
ATOM 522 C CA . ILE A 1 72 ? 4.363 3.517 -16.798 1.00 85.44 72 ILE A CA 1
ATOM 523 C C . ILE A 1 72 ? 3.646 2.729 -15.701 1.00 85.44 72 ILE A C 1
ATOM 525 O O . ILE A 1 72 ? 2.536 3.099 -15.315 1.00 85.44 72 ILE A O 1
ATOM 529 N N . GLU A 1 73 ? 4.287 1.697 -15.156 1.00 85.56 73 GLU A N 1
ATOM 530 C CA . GLU A 1 73 ? 3.724 0.876 -14.084 1.00 85.56 73 GLU A CA 1
ATOM 531 C C . GLU A 1 73 ? 3.481 1.699 -12.812 1.00 85.56 73 GLU A C 1
ATOM 533 O O . GLU A 1 73 ? 2.397 1.652 -12.225 1.00 85.56 73 GLU A O 1
ATOM 538 N N . ARG A 1 74 ? 4.435 2.561 -12.434 1.00 83.69 74 ARG A N 1
ATOM 539 C CA . ARG A 1 74 ? 4.258 3.481 -11.302 1.00 83.69 74 ARG A CA 1
ATOM 540 C C . ARG A 1 74 ? 3.065 4.413 -11.512 1.00 83.69 74 ARG A C 1
ATOM 542 O O . ARG A 1 74 ? 2.254 4.569 -10.603 1.00 83.69 74 ARG A O 1
ATOM 549 N N . ARG A 1 75 ? 2.909 4.985 -12.713 1.00 85.56 75 ARG A N 1
ATOM 550 C CA . ARG A 1 75 ? 1.756 5.839 -13.052 1.00 85.56 75 ARG A CA 1
ATOM 551 C C . ARG A 1 75 ? 0.432 5.088 -12.971 1.00 85.56 75 ARG A C 1
ATOM 553 O O . ARG A 1 75 ? -0.539 5.651 -12.469 1.00 85.56 75 ARG A O 1
ATOM 560 N N . ARG A 1 76 ? 0.379 3.848 -13.465 1.00 88.00 76 ARG A N 1
ATOM 561 C CA . ARG A 1 76 ? -0.822 3.004 -13.381 1.00 88.00 76 ARG A CA 1
ATOM 562 C C . ARG A 1 76 ? -1.210 2.762 -11.926 1.00 88.00 76 ARG A C 1
ATOM 564 O O . ARG A 1 76 ? -2.354 3.018 -11.572 1.00 88.00 76 ARG A O 1
ATOM 571 N N . ARG A 1 77 ? -0.254 2.401 -11.064 1.00 86.50 77 ARG A N 1
ATOM 572 C CA . ARG A 1 77 ? -0.503 2.209 -9.624 1.00 86.50 77 ARG A CA 1
ATOM 573 C C . ARG A 1 77 ? -1.027 3.470 -8.945 1.00 86.50 77 ARG A C 1
ATOM 575 O O . ARG A 1 77 ? -2.049 3.406 -8.274 1.00 86.50 77 ARG A O 1
ATOM 582 N N . THR A 1 78 ? -0.388 4.620 -9.165 1.00 87.19 78 THR A N 1
ATOM 583 C CA . THR A 1 78 ? -0.828 5.907 -8.595 1.00 87.19 78 THR A CA 1
ATOM 584 C C . THR A 1 78 ? -2.241 6.275 -9.050 1.00 87.19 78 THR A C 1
ATOM 586 O O . THR A 1 78 ? -3.048 6.711 -8.234 1.00 87.19 78 THR A O 1
ATOM 589 N N . ARG A 1 79 ? -2.568 6.073 -10.336 1.00 89.25 79 ARG A N 1
ATOM 590 C CA . ARG A 1 79 ? -3.925 6.306 -10.854 1.00 89.25 79 ARG A CA 1
ATOM 591 C C . ARG A 1 79 ? -4.938 5.359 -10.226 1.00 89.25 79 ARG A C 1
ATOM 593 O O . ARG A 1 79 ? -5.966 5.837 -9.769 1.00 89.25 79 ARG A O 1
ATOM 600 N N . ASN A 1 80 ? -4.630 4.067 -10.147 1.00 88.75 80 ASN A N 1
ATOM 601 C CA . ASN A 1 80 ? -5.523 3.078 -9.545 1.00 88.75 80 ASN A CA 1
ATOM 602 C C . ASN A 1 80 ? -5.805 3.416 -8.073 1.00 88.75 80 ASN A C 1
ATOM 604 O O . ASN A 1 80 ? -6.967 3.484 -7.678 1.00 88.75 80 ASN A O 1
ATOM 608 N N . MET A 1 81 ? -4.766 3.745 -7.294 1.00 91.75 81 MET A N 1
ATOM 609 C CA . MET A 1 81 ? -4.924 4.204 -5.908 1.00 91.75 81 MET A CA 1
ATOM 610 C C . MET A 1 81 ? -5.796 5.461 -5.823 1.00 91.75 81 MET A C 1
ATOM 612 O O . MET A 1 81 ? -6.734 5.504 -5.034 1.00 91.75 81 MET A O 1
ATOM 616 N N . ALA A 1 82 ? -5.530 6.471 -6.659 1.00 90.81 82 ALA A N 1
ATOM 617 C CA . ALA A 1 82 ? -6.321 7.699 -6.677 1.00 90.81 82 ALA A CA 1
ATOM 618 C C . ALA A 1 82 ? -7.796 7.428 -7.014 1.00 90.81 82 ALA A C 1
ATOM 620 O O . ALA A 1 82 ? -8.680 7.988 -6.371 1.00 90.81 82 ALA A O 1
ATOM 621 N N . THR A 1 83 ? -8.072 6.540 -7.975 1.00 91.69 83 THR A N 1
ATOM 622 C CA . THR A 1 83 ? -9.448 6.167 -8.327 1.00 91.69 83 THR A CA 1
ATOM 623 C C . THR A 1 83 ? -10.153 5.403 -7.212 1.00 91.69 83 THR A C 1
ATOM 625 O O . THR A 1 83 ? -11.326 5.669 -6.975 1.00 91.69 83 THR A O 1
ATOM 628 N N . MET A 1 84 ? -9.460 4.508 -6.499 1.00 91.62 84 MET A N 1
ATOM 629 C CA . MET A 1 84 ? -10.026 3.783 -5.353 1.00 91.62 84 MET A CA 1
ATOM 630 C C . MET A 1 84 ? -10.389 4.749 -4.224 1.00 91.62 84 MET A C 1
ATOM 632 O O . MET A 1 84 ? -11.509 4.730 -3.734 1.00 91.62 84 MET A O 1
ATOM 636 N N . ILE A 1 85 ? -9.489 5.674 -3.889 1.00 92.69 85 ILE A N 1
ATOM 637 C CA . ILE A 1 85 ? -9.702 6.676 -2.832 1.00 92.69 85 ILE A CA 1
ATOM 638 C C . ILE A 1 85 ? -10.858 7.629 -3.139 1.00 92.69 85 ILE A C 1
ATOM 640 O O . ILE A 1 85 ? -11.507 8.128 -2.222 1.00 92.69 85 ILE A O 1
ATOM 644 N N . GLN A 1 86 ? -11.076 7.945 -4.416 1.00 92.38 86 GLN A N 1
ATOM 645 C CA . GLN A 1 86 ? -12.168 8.824 -4.832 1.00 92.38 86 GLN A CA 1
ATOM 646 C C . GLN A 1 86 ? -13.522 8.115 -4.847 1.00 92.38 86 GLN A C 1
ATOM 648 O O . GLN A 1 86 ? -14.538 8.770 -4.631 1.00 92.38 86 GLN A O 1
ATOM 653 N N . ARG A 1 87 ? -13.540 6.812 -5.144 1.00 93.88 87 ARG A N 1
ATOM 654 C CA . ARG A 1 87 ? -14.770 6.024 -5.281 1.00 93.88 87 ARG A CA 1
ATOM 655 C C . ARG A 1 87 ? -15.253 5.459 -3.956 1.00 93.88 87 ARG A C 1
ATOM 657 O O . ARG A 1 87 ? -16.452 5.460 -3.710 1.00 93.88 87 ARG A O 1
ATOM 664 N N . GLU A 1 88 ? -14.328 4.997 -3.126 1.00 93.56 88 GLU A N 1
ATOM 665 C CA . GLU A 1 88 ? -14.647 4.191 -1.954 1.00 93.56 88 GLU A CA 1
ATOM 666 C C . GLU A 1 88 ? -14.574 5.027 -0.671 1.00 93.56 88 GLU A C 1
ATOM 668 O O . GLU A 1 88 ? -13.629 5.806 -0.482 1.00 93.56 88 GLU A O 1
ATOM 673 N N . PRO A 1 89 ? -15.556 4.895 0.238 1.00 94.38 89 PRO A N 1
ATOM 674 C CA . PRO A 1 89 ? -15.504 5.573 1.520 1.00 94.38 89 PRO A CA 1
ATOM 675 C C . PRO A 1 89 ? -14.372 5.002 2.380 1.00 94.38 89 PRO A C 1
ATOM 677 O O . PRO A 1 89 ? -14.149 3.795 2.437 1.00 94.38 89 PRO A O 1
ATOM 680 N N . TRP A 1 90 ? -13.681 5.886 3.099 1.00 94.25 90 TRP A N 1
ATOM 681 C CA . TRP A 1 90 ? -12.672 5.475 4.071 1.00 94.25 90 TRP A CA 1
ATOM 682 C C . TRP A 1 90 ? -13.326 4.890 5.316 1.00 94.25 90 TRP A C 1
ATOM 684 O O . TRP A 1 90 ? -14.204 5.519 5.909 1.00 94.25 90 TRP A O 1
ATOM 694 N N . GLN A 1 91 ? -12.833 3.736 5.745 1.00 95.62 91 GLN A N 1
ATOM 695 C CA . GLN A 1 91 ? -13.257 3.049 6.958 1.00 95.62 91 GLN A CA 1
ATOM 696 C C . GLN A 1 91 ? -12.055 2.878 7.883 1.00 95.62 91 GLN A C 1
ATOM 698 O O . GLN A 1 91 ? -10.961 2.554 7.424 1.00 95.62 91 GLN A O 1
ATOM 703 N N . ALA A 1 92 ? -12.234 3.116 9.179 1.00 96.25 92 ALA A N 1
ATOM 704 C CA . ALA A 1 92 ? -11.193 2.857 10.166 1.00 96.25 92 ALA A CA 1
ATOM 705 C C . ALA A 1 92 ? -11.285 1.399 10.622 1.00 96.25 92 ALA A C 1
ATOM 707 O O . ALA A 1 92 ? -12.333 0.978 11.105 1.00 96.25 92 ALA A O 1
ATOM 708 N N . TRP A 1 93 ? -10.192 0.656 10.479 1.00 96.75 93 TRP A N 1
ATOM 709 C CA . TRP A 1 93 ? -10.110 -0.752 10.850 1.00 96.75 93 TRP A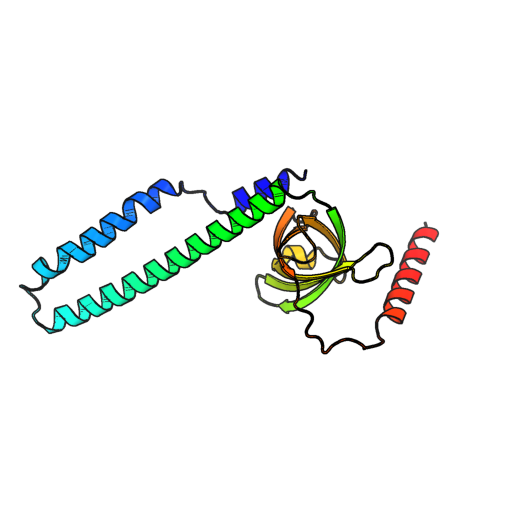 CA 1
ATOM 710 C C . TRP A 1 93 ? -9.026 -0.954 11.911 1.00 96.75 93 TRP A C 1
ATOM 712 O O . TRP A 1 93 ? -7.869 -0.578 11.674 1.00 96.75 93 TRP A O 1
ATOM 722 N N . PRO A 1 94 ? -9.359 -1.549 13.072 1.00 96.50 94 PRO A N 1
ATOM 723 C CA . PRO A 1 94 ? -8.356 -2.135 13.946 1.00 96.50 94 PRO A CA 1
ATOM 724 C C . PRO A 1 94 ? -7.603 -3.212 13.168 1.00 96.50 94 PRO A C 1
ATOM 726 O O . PRO A 1 94 ? -8.185 -3.946 12.367 1.00 96.50 94 PRO A O 1
ATOM 729 N N . CYS A 1 95 ? -6.296 -3.290 13.358 1.00 96.56 95 CYS A N 1
ATOM 730 C CA . CYS A 1 95 ? -5.476 -4.228 12.615 1.00 96.56 95 CYS A CA 1
ATOM 731 C C . CYS A 1 95 ? -4.313 -4.754 13.446 1.00 96.56 95 CYS A C 1
ATOM 733 O O . CYS A 1 95 ? -3.819 -4.090 14.363 1.00 96.56 95 CYS A O 1
ATOM 735 N N . ARG A 1 96 ? -3.873 -5.948 13.061 1.00 96.69 96 ARG A N 1
ATOM 736 C CA . ARG A 1 96 ? -2.652 -6.598 13.513 1.00 96.69 96 ARG A CA 1
ATOM 737 C C . ARG A 1 96 ? -1.753 -6.813 12.308 1.00 96.69 96 ARG A C 1
ATOM 739 O O . ARG A 1 96 ? -2.187 -7.321 11.280 1.00 96.69 96 ARG A O 1
ATOM 746 N N . ALA A 1 97 ? -0.509 -6.406 12.425 1.00 96.25 97 ALA A N 1
ATOM 747 C CA . ALA A 1 97 ? 0.456 -6.364 11.354 1.00 96.25 97 ALA A CA 1
ATOM 748 C C . ALA A 1 97 ? 1.657 -7.226 11.742 1.00 96.25 97 ALA A C 1
ATOM 750 O O . ALA A 1 97 ? 2.298 -7.004 12.765 1.00 96.25 97 ALA A O 1
ATOM 751 N N . GLU A 1 98 ? 1.966 -8.211 10.910 1.00 96.44 98 GLU A N 1
ATOM 752 C CA . GLU A 1 98 ? 3.031 -9.181 11.137 1.00 96.44 98 GLU A CA 1
ATOM 753 C C . GLU A 1 98 ? 4.079 -9.046 10.036 1.00 96.44 98 GLU A C 1
ATOM 755 O O . GLU A 1 98 ? 3.770 -9.089 8.842 1.00 96.44 98 GLU A O 1
ATOM 760 N N . SER A 1 99 ? 5.337 -8.832 10.421 1.00 95.31 99 SER A N 1
ATOM 761 C CA . SER A 1 99 ? 6.433 -8.714 9.459 1.00 95.31 99 SER A CA 1
ATOM 762 C C . SER A 1 99 ? 6.742 -10.081 8.859 1.00 95.31 99 SER A C 1
ATOM 764 O O . SER A 1 99 ? 7.221 -10.973 9.552 1.00 95.31 99 SER A O 1
ATOM 766 N N . THR A 1 100 ? 6.536 -10.226 7.553 1.00 93.56 100 THR A N 1
ATOM 767 C CA . THR A 1 100 ? 6.929 -11.429 6.808 1.00 93.56 100 THR A CA 1
ATOM 768 C C . THR A 1 100 ? 8.371 -11.323 6.321 1.00 93.56 100 THR A C 1
ATOM 770 O O . THR A 1 100 ? 9.129 -12.283 6.391 1.00 93.56 100 THR A O 1
ATOM 773 N N . HIS A 1 101 ? 8.770 -10.152 5.819 1.00 94.00 101 HIS A N 1
ATOM 774 C CA . HIS A 1 101 ? 10.114 -9.939 5.287 1.00 94.00 101 HIS A CA 1
ATOM 775 C C . HIS A 1 101 ? 10.557 -8.488 5.472 1.00 94.00 101 HIS A C 1
ATOM 777 O O . HIS A 1 101 ? 9.924 -7.555 4.969 1.00 94.00 101 HIS A O 1
ATOM 783 N N . GLN A 1 102 ? 11.702 -8.289 6.123 1.00 93.12 102 GLN A N 1
ATOM 784 C CA . GLN A 1 102 ? 12.254 -6.967 6.393 1.00 93.12 102 GLN A CA 1
ATOM 785 C C . GLN A 1 102 ? 13.378 -6.618 5.408 1.00 93.12 102 GLN A C 1
ATOM 787 O O . GLN A 1 102 ? 14.316 -7.379 5.200 1.00 93.12 102 GLN A O 1
ATOM 792 N N . SER A 1 103 ? 13.291 -5.436 4.801 1.00 92.38 103 SER A N 1
ATOM 793 C CA . SER A 1 103 ? 14.352 -4.820 3.999 1.00 92.38 103 SER A CA 1
ATOM 794 C C . SER A 1 103 ? 14.789 -3.495 4.635 1.00 92.38 103 SER A C 1
ATOM 796 O O . SER A 1 103 ? 14.116 -2.965 5.518 1.00 92.38 103 SER A O 1
ATOM 798 N N . ARG A 1 104 ? 15.902 -2.914 4.166 1.00 90.94 104 ARG A N 1
ATOM 799 C CA . ARG A 1 104 ? 16.482 -1.681 4.733 1.00 90.94 104 ARG A CA 1
ATOM 800 C C . ARG A 1 104 ? 15.523 -0.483 4.703 1.00 90.94 104 ARG A C 1
ATOM 802 O O . ARG A 1 104 ? 15.575 0.353 5.594 1.00 90.94 104 ARG A O 1
ATOM 809 N N . SER A 1 105 ? 14.672 -0.383 3.681 1.00 90.69 105 SER A N 1
ATOM 810 C CA . SER A 1 105 ? 13.752 0.752 3.484 1.00 90.69 105 SER A CA 1
ATOM 811 C C . SER A 1 105 ? 12.270 0.398 3.627 1.00 90.69 105 SER A C 1
ATOM 813 O O . SER A 1 105 ? 11.433 1.291 3.780 1.00 90.69 105 SER A O 1
ATOM 815 N N . HIS A 1 106 ? 11.933 -0.890 3.577 1.00 91.94 106 HIS A N 1
ATOM 816 C CA . HIS A 1 106 ? 10.553 -1.361 3.548 1.00 91.94 106 HIS A CA 1
ATOM 817 C C . HIS A 1 106 ? 10.389 -2.661 4.320 1.00 91.94 106 HIS A C 1
ATOM 819 O O . HIS A 1 106 ? 11.282 -3.505 4.305 1.00 91.94 106 HIS A O 1
ATOM 825 N N . VAL A 1 107 ? 9.210 -2.849 4.899 1.00 94.31 107 VAL A N 1
ATOM 826 C CA . VAL A 1 107 ? 8.803 -4.095 5.547 1.00 94.31 107 VAL A CA 1
ATOM 827 C C . VAL A 1 107 ? 7.622 -4.653 4.765 1.00 94.31 107 VAL A C 1
ATOM 829 O O . VAL A 1 107 ? 6.654 -3.939 4.501 1.00 94.31 107 VAL A O 1
ATOM 832 N N . VAL A 1 108 ? 7.747 -5.895 4.301 1.00 93.38 108 VAL A N 1
ATOM 833 C CA . VAL A 1 108 ? 6.617 -6.649 3.761 1.00 93.38 108 VAL A CA 1
ATOM 834 C C . VAL A 1 108 ? 5.888 -7.234 4.953 1.00 93.38 108 VAL A C 1
ATOM 836 O O . VAL A 1 108 ? 6.457 -8.009 5.724 1.00 93.38 108 VAL A O 1
ATOM 839 N N . THR A 1 109 ? 4.642 -6.826 5.094 1.00 93.12 109 THR A N 1
ATOM 840 C CA . THR A 1 109 ? 3.837 -7.046 6.279 1.00 93.12 109 THR A CA 1
ATOM 841 C C . THR A 1 109 ? 2.523 -7.685 5.862 1.00 93.12 109 THR A C 1
ATOM 843 O O . THR A 1 109 ? 1.870 -7.227 4.918 1.00 93.12 109 THR A O 1
ATOM 846 N N . ARG A 1 110 ? 2.131 -8.744 6.564 1.00 96.50 110 ARG A N 1
ATOM 847 C CA . ARG A 1 110 ? 0.779 -9.291 6.519 1.00 96.50 110 ARG A CA 1
ATOM 848 C C . ARG A 1 110 ? -0.064 -8.507 7.520 1.00 96.50 110 ARG A C 1
ATOM 850 O O . ARG A 1 110 ? 0.250 -8.478 8.703 1.00 96.50 110 ARG A O 1
ATOM 857 N N . VAL A 1 111 ? -1.083 -7.813 7.036 1.00 96.88 111 VAL A N 1
ATOM 858 C CA . VAL A 1 111 ? -1.996 -6.990 7.829 1.00 96.88 111 VAL A CA 1
ATOM 859 C C . VAL A 1 111 ? -3.328 -7.720 7.923 1.00 96.88 111 VAL A C 1
ATOM 861 O O . VAL A 1 111 ? -4.042 -7.842 6.930 1.00 96.88 111 VAL A O 1
ATOM 864 N N . SER A 1 112 ? -3.649 -8.192 9.117 1.00 97.12 112 SER A N 1
ATOM 865 C CA . SER A 1 112 ? -4.947 -8.744 9.489 1.00 97.12 112 SER A CA 1
ATOM 866 C C . SER A 1 112 ? -5.847 -7.602 9.949 1.00 97.12 112 SER A C 1
ATOM 868 O O . SER A 1 112 ? -5.564 -6.948 10.953 1.00 97.12 112 SER A O 1
ATOM 870 N N . LEU A 1 113 ? -6.911 -7.337 9.201 1.00 96.56 113 LEU A N 1
ATOM 871 C CA . LEU A 1 113 ? -7.966 -6.401 9.575 1.00 96.56 113 LEU A CA 1
ATOM 872 C C . LEU A 1 113 ? -8.919 -7.120 10.526 1.00 96.56 113 LEU A C 1
ATOM 874 O O . LEU A 1 113 ? -9.390 -8.214 10.214 1.00 96.56 113 LEU A O 1
ATOM 878 N N . LEU A 1 114 ? -9.166 -6.527 11.687 1.00 95.81 114 LEU A N 1
ATOM 879 C CA . LEU A 1 114 ? -9.934 -7.141 12.762 1.00 95.81 114 LEU A CA 1
ATOM 880 C C . LEU A 1 114 ? -11.359 -6.588 12.771 1.00 95.81 114 LEU A C 1
ATOM 882 O O . LEU A 1 114 ? -11.570 -5.377 12.682 1.00 95.81 114 LEU A O 1
ATOM 886 N N . ALA A 1 115 ? -12.332 -7.481 12.889 1.00 93.75 115 ALA A N 1
ATOM 887 C CA . ALA A 1 115 ? -13.716 -7.137 13.160 1.00 93.75 115 ALA A CA 1
ATOM 888 C C . ALA A 1 115 ? -13.887 -6.663 14.623 1.00 93.75 115 ALA A C 1
ATOM 890 O O . ALA A 1 115 ? -12.971 -6.803 15.438 1.00 93.75 115 ALA A O 1
ATOM 891 N N . PRO A 1 116 ? -15.049 -6.083 14.988 1.00 90.94 116 PRO A N 1
ATOM 892 C CA . PRO A 1 116 ? -15.302 -5.600 16.350 1.00 90.94 116 PRO A CA 1
ATOM 893 C C . PRO A 1 116 ? -15.225 -6.677 17.442 1.00 90.94 116 PRO A C 1
ATOM 895 O O . PRO A 1 116 ? -15.015 -6.347 18.603 1.00 90.94 116 PRO A O 1
ATOM 898 N N . ASP A 1 117 ? -15.394 -7.947 17.077 1.00 93.19 117 ASP A N 1
ATOM 899 C CA . ASP A 1 117 ? -15.248 -9.116 17.950 1.00 93.19 117 ASP A CA 1
ATOM 900 C C . ASP A 1 117 ? -13.801 -9.644 18.015 1.00 93.19 117 ASP A C 1
ATOM 902 O O . ASP A 1 117 ? -13.565 -10.729 18.537 1.00 93.19 117 ASP A O 1
ATOM 906 N N . HIS A 1 118 ? -12.838 -8.889 17.472 1.00 86.25 118 HIS A N 1
ATOM 907 C CA . HIS A 1 118 ? -11.425 -9.250 17.322 1.00 86.25 118 HIS A CA 1
ATOM 908 C C . HIS A 1 118 ? -11.140 -10.426 16.377 1.00 86.25 118 HIS A C 1
ATOM 91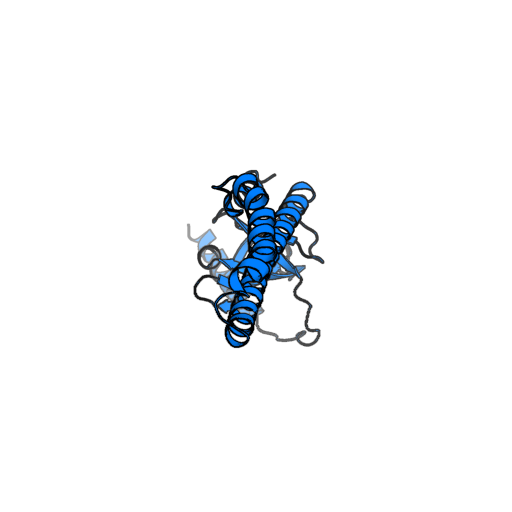0 O O . HIS A 1 118 ? -9.978 -10.801 16.207 1.00 86.25 118 HIS A O 1
ATOM 916 N N . SER A 1 119 ? -12.151 -10.969 15.693 1.00 92.06 119 SER A N 1
ATOM 917 C CA . SER A 1 119 ? -11.924 -11.956 14.641 1.00 92.06 119 SER A CA 1
ATOM 918 C C . SER A 1 119 ? -11.251 -11.313 13.423 1.00 92.06 119 SER A C 1
ATOM 920 O O . SER A 1 119 ? -11.383 -10.115 13.162 1.00 92.06 119 SER A O 1
ATOM 922 N N . VAL A 1 120 ? -10.491 -12.099 12.659 1.00 95.00 120 VAL A N 1
ATOM 923 C CA . VAL A 1 120 ? -9.854 -11.607 11.432 1.00 95.00 120 VAL A CA 1
ATOM 924 C C . VAL A 1 120 ? -10.909 -11.513 10.332 1.00 95.00 120 VAL A C 1
ATOM 926 O O . VAL A 1 120 ? -11.381 -12.528 9.828 1.00 95.00 120 VAL A O 1
ATOM 929 N N . ALA A 1 121 ? -11.256 -10.290 9.935 1.00 94.75 121 ALA A N 1
ATOM 930 C CA . ALA A 1 121 ? -12.213 -10.033 8.863 1.00 94.75 121 ALA A CA 1
ATOM 931 C C . ALA A 1 121 ? -11.586 -10.230 7.474 1.00 94.75 121 ALA A C 1
ATOM 933 O O . ALA A 1 121 ? -12.242 -10.711 6.551 1.00 94.75 121 ALA A O 1
ATOM 934 N N . ALA A 1 122 ? -10.320 -9.832 7.318 1.00 95.50 122 ALA A N 1
ATOM 935 C CA . ALA A 1 122 ? -9.561 -9.980 6.081 1.00 95.50 122 ALA A CA 1
ATOM 936 C C . ALA A 1 122 ? -8.054 -9.907 6.341 1.00 95.50 122 ALA A C 1
ATOM 938 O O . ALA A 1 122 ? -7.607 -9.275 7.299 1.00 95.50 122 ALA A O 1
ATOM 939 N N . GLN A 1 123 ? -7.262 -10.499 5.448 1.00 96.44 123 GLN A N 1
ATOM 940 C CA . GLN A 1 123 ? -5.805 -10.405 5.472 1.00 96.44 123 GLN A CA 1
ATOM 941 C C . GLN A 1 123 ? -5.282 -9.814 4.169 1.00 96.44 123 GLN A C 1
ATOM 943 O O . GLN A 1 123 ? -5.685 -10.211 3.076 1.00 96.44 123 GLN A O 1
ATOM 948 N N . HIS A 1 124 ? -4.352 -8.875 4.288 1.00 96.62 124 HIS A N 1
ATOM 949 C CA . HIS A 1 124 ? -3.720 -8.223 3.153 1.00 96.62 124 HIS A CA 1
ATOM 950 C C . HIS A 1 124 ? -2.204 -8.238 3.278 1.00 96.62 124 HIS A C 1
ATOM 952 O O . HIS A 1 124 ? -1.643 -8.037 4.351 1.00 96.62 124 HIS A O 1
ATOM 958 N N . THR A 1 125 ? -1.519 -8.372 2.151 1.00 96.88 125 THR A N 1
ATOM 959 C CA . THR A 1 125 ? -0.081 -8.134 2.070 1.00 96.88 125 THR A CA 1
ATOM 960 C C . THR A 1 125 ? 0.169 -6.687 1.673 1.00 96.88 125 THR A C 1
ATOM 962 O O . THR A 1 125 ? -0.357 -6.191 0.670 1.00 96.88 125 THR A O 1
ATOM 965 N N . VAL A 1 126 ? 0.995 -6.007 2.464 1.00 96.06 126 VAL A N 1
ATOM 966 C CA . VAL A 1 126 ? 1.333 -4.594 2.292 1.00 96.06 126 VAL A CA 1
ATOM 967 C C . VAL A 1 126 ? 2.835 -4.410 2.409 1.00 96.06 126 VAL A C 1
ATOM 969 O O . VAL A 1 126 ? 3.505 -5.082 3.187 1.00 96.06 126 VAL A O 1
ATOM 972 N N . ARG A 1 127 ? 3.386 -3.477 1.635 1.00 95.88 127 ARG A N 1
ATOM 973 C CA . ARG A 1 127 ? 4.792 -3.084 1.743 1.00 95.88 127 ARG A CA 1
ATOM 974 C C . ARG A 1 127 ? 4.898 -1.723 2.420 1.00 95.88 127 ARG A C 1
ATOM 976 O O . ARG A 1 127 ? 4.940 -0.694 1.743 1.00 95.88 127 ARG A O 1
ATOM 983 N N . PHE A 1 128 ? 4.949 -1.722 3.747 1.00 95.56 128 PHE A N 1
ATOM 984 C CA . PHE A 1 128 ? 5.109 -0.498 4.520 1.00 95.56 128 PHE A CA 1
ATOM 985 C C . PHE A 1 128 ? 6.515 0.087 4.378 1.00 95.56 128 PHE A C 1
ATOM 987 O O . PHE A 1 128 ? 7.497 -0.613 4.113 1.00 95.56 128 PHE A O 1
ATOM 994 N N . ARG A 1 129 ? 6.628 1.409 4.538 1.00 94.44 129 ARG A N 1
ATOM 995 C CA . ARG A 1 129 ? 7.914 2.035 4.867 1.00 94.44 129 ARG A CA 1
ATOM 996 C C . ARG A 1 129 ? 8.265 1.709 6.312 1.00 94.44 129 ARG A C 1
ATOM 998 O O . ARG A 1 129 ? 7.368 1.534 7.133 1.00 94.44 129 ARG A O 1
ATOM 1005 N N . MET A 1 130 ? 9.561 1.691 6.614 1.00 94.00 130 MET A N 1
ATOM 1006 C CA . MET A 1 130 ? 10.041 1.428 7.975 1.00 94.00 130 MET A CA 1
ATOM 1007 C C . MET A 1 130 ? 9.396 2.364 9.013 1.00 94.00 130 MET A C 1
ATOM 1009 O O . MET A 1 130 ? 8.978 1.901 10.063 1.00 94.00 130 MET A O 1
ATOM 1013 N N . GLU A 1 131 ? 9.227 3.645 8.672 1.00 94.19 131 GLU A N 1
ATOM 1014 C CA . GLU A 1 131 ? 8.578 4.657 9.523 1.00 94.19 131 GLU A CA 1
ATOM 1015 C C . GLU A 1 131 ? 7.142 4.272 9.922 1.00 94.19 131 GLU A C 1
ATOM 1017 O O . GLU A 1 131 ? 6.770 4.396 11.082 1.00 94.19 131 GLU A O 1
ATOM 1022 N N . THR A 1 132 ? 6.334 3.778 8.975 1.00 94.56 132 THR A N 1
ATOM 1023 C CA . THR A 1 132 ? 4.950 3.350 9.248 1.00 94.56 132 THR A CA 1
ATOM 1024 C C . THR A 1 132 ? 4.920 2.080 10.085 1.00 94.56 132 THR A C 1
ATOM 1026 O O . THR A 1 132 ? 4.120 1.987 11.006 1.00 94.56 132 THR A O 1
ATOM 1029 N N . TRP A 1 133 ? 5.810 1.124 9.804 1.00 94.62 133 TRP A N 1
ATOM 1030 C CA . TRP A 1 133 ? 5.932 -0.093 10.608 1.00 94.62 133 TRP A CA 1
ATOM 1031 C C . TRP A 1 133 ? 6.295 0.224 12.066 1.00 94.62 133 TRP A C 1
ATOM 1033 O O . TRP A 1 133 ? 5.638 -0.254 12.982 1.00 94.62 133 TRP A O 1
ATOM 1043 N N . GLN A 1 134 ? 7.285 1.093 12.282 1.00 93.75 134 GLN A N 1
ATOM 1044 C CA . GLN A 1 134 ? 7.717 1.527 13.616 1.00 93.75 134 GLN A CA 1
ATOM 1045 C C . GLN A 1 134 ? 6.669 2.368 14.358 1.00 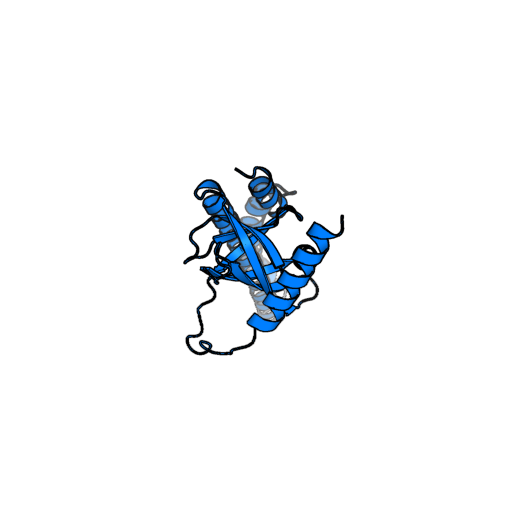93.75 134 GLN A C 1
ATOM 1047 O O . GLN A 1 134 ? 6.722 2.466 15.579 1.00 93.75 134 GLN A O 1
ATOM 1052 N N . ALA A 1 135 ? 5.727 2.984 13.638 1.00 92.69 135 ALA A N 1
ATOM 1053 C CA . ALA A 1 135 ? 4.623 3.726 14.239 1.00 92.69 135 ALA A CA 1
ATOM 1054 C C . ALA A 1 135 ? 3.502 2.816 14.780 1.00 92.69 135 ALA A C 1
ATOM 1056 O O . ALA A 1 135 ? 2.623 3.314 15.493 1.00 92.69 135 ALA A O 1
ATOM 1057 N N . MET A 1 136 ? 3.505 1.521 14.440 1.00 92.56 136 MET A N 1
ATOM 1058 C CA . MET A 1 136 ? 2.593 0.523 15.005 1.00 92.56 136 MET A CA 1
ATOM 1059 C C . MET A 1 136 ? 3.130 0.037 16.354 1.00 92.56 136 MET A C 1
ATOM 1061 O O . MET A 1 136 ? 4.332 -0.158 16.519 1.00 92.56 136 MET A O 1
ATOM 1065 N N . THR A 1 137 ? 2.243 -0.161 17.324 1.00 92.12 137 THR A N 1
ATOM 1066 C CA . THR A 1 137 ? 2.620 -0.596 18.674 1.00 92.12 137 THR A CA 1
ATOM 1067 C C . THR A 1 137 ? 2.509 -2.111 18.727 1.00 92.12 137 THR A C 1
ATOM 1069 O O . THR A 1 137 ? 1.405 -2.638 18.649 1.00 92.12 137 THR A O 1
ATOM 1072 N N . ASP A 1 138 ? 3.646 -2.808 18.770 1.00 92.19 138 ASP A N 1
ATOM 1073 C CA . ASP A 1 138 ? 3.720 -4.279 18.770 1.00 92.19 138 ASP A CA 1
ATOM 1074 C C . ASP A 1 138 ? 2.975 -4.940 17.595 1.00 92.19 138 ASP A C 1
ATOM 1076 O O . ASP A 1 138 ? 2.406 -6.023 17.706 1.00 92.19 138 ASP A O 1
ATOM 1080 N N . GLY A 1 139 ? 2.950 -4.258 16.445 1.00 92.25 139 GLY A N 1
ATOM 1081 C CA . GLY A 1 139 ? 2.207 -4.690 15.259 1.00 92.25 139 GLY A CA 1
ATOM 1082 C C . GLY A 1 139 ? 0.711 -4.366 15.300 1.00 92.25 139 GLY A C 1
ATOM 1083 O O . GLY A 1 139 ? 0.033 -4.539 14.295 1.00 92.25 139 GLY A O 1
ATOM 1084 N N . TYR A 1 140 ? 0.174 -3.837 16.396 1.00 94.44 140 TYR A N 1
ATOM 1085 C CA . TYR A 1 140 ? -1.219 -3.405 16.482 1.00 94.44 140 TYR A CA 1
ATOM 1086 C C . TYR A 1 140 ? -1.383 -1.920 16.145 1.00 94.44 140 TYR A C 1
ATOM 1088 O O . TYR A 1 140 ? -0.516 -1.075 16.400 1.00 94.44 140 TYR A O 1
ATOM 1096 N N . GLY A 1 141 ? -2.530 -1.582 15.560 1.00 94.69 141 GLY A N 1
ATOM 1097 C CA . GLY A 1 141 ? -2.882 -0.201 15.259 1.00 94.69 141 GLY A CA 1
ATOM 1098 C C . GLY A 1 141 ? -4.254 -0.052 14.617 1.00 94.69 141 GLY A C 1
ATOM 1099 O O . GLY A 1 141 ? -4.990 -1.020 14.438 1.00 94.69 141 GLY A O 1
ATOM 1100 N N . VAL A 1 142 ? -4.587 1.182 14.246 1.00 95.44 142 VAL A N 1
ATOM 1101 C CA . VAL A 1 142 ? -5.782 1.497 13.458 1.00 95.44 142 VAL A CA 1
ATOM 1102 C C . VAL A 1 142 ? -5.331 2.069 12.127 1.00 95.44 142 VAL A C 1
ATOM 1104 O O . VAL A 1 142 ? -4.605 3.065 12.083 1.00 95.44 142 VAL A O 1
ATOM 1107 N N . LEU A 1 143 ? -5.774 1.441 11.046 1.00 96.44 143 LEU A N 1
ATOM 1108 C CA . LEU A 1 143 ? -5.478 1.860 9.686 1.00 96.44 143 LEU A CA 1
ATOM 1109 C C . LEU A 1 143 ? -6.764 2.294 8.991 1.00 96.44 143 LEU A C 1
ATOM 1111 O O . LEU A 1 143 ? -7.850 1.789 9.268 1.00 96.44 143 LEU A O 1
ATOM 1115 N N . LEU A 1 144 ? -6.642 3.251 8.080 1.00 96.75 144 LEU A N 1
ATOM 1116 C CA . LEU A 1 144 ? -7.742 3.637 7.211 1.00 96.75 144 LEU A CA 1
ATOM 1117 C C . LEU A 1 144 ? -7.715 2.747 5.973 1.00 96.75 144 LEU A C 1
ATOM 1119 O O . LEU A 1 144 ? -6.684 2.645 5.314 1.00 96.75 144 LEU A O 1
ATOM 1123 N N . PHE A 1 145 ? -8.840 2.134 5.645 1.00 96.44 145 PHE A N 1
ATOM 1124 C CA . PHE A 1 145 ? -9.010 1.271 4.486 1.00 96.44 145 PHE A CA 1
ATOM 1125 C C . PHE A 1 145 ? -9.991 1.918 3.505 1.00 96.44 145 PHE A C 1
ATOM 1127 O O . PHE A 1 145 ? -11.035 2.426 3.916 1.00 96.44 145 PHE A O 1
ATOM 1134 N N . ALA A 1 146 ? -9.652 1.914 2.219 1.00 96.44 146 ALA A N 1
ATOM 1135 C CA . ALA A 1 146 ? -10.527 2.330 1.128 1.00 96.44 146 ALA A CA 1
ATOM 1136 C C . ALA A 1 146 ? -10.524 1.246 0.043 1.00 96.44 146 ALA A C 1
ATOM 1138 O O . ALA A 1 146 ? -9.480 0.976 -0.561 1.00 96.44 146 ALA A O 1
ATOM 1139 N N . GLY A 1 147 ? -11.686 0.632 -0.186 1.00 94.75 147 GLY A N 1
ATOM 1140 C CA . GLY A 1 147 ? -11.849 -0.504 -1.091 1.00 94.75 147 GLY A CA 1
ATOM 1141 C C . GLY A 1 147 ? -12.753 -1.596 -0.528 1.00 94.75 147 GLY A C 1
ATOM 1142 O O . GLY A 1 147 ? -13.308 -1.470 0.562 1.00 94.75 147 GLY A O 1
ATOM 1143 N N . ASP A 1 148 ? -12.853 -2.688 -1.278 1.00 94.38 148 ASP A N 1
ATOM 1144 C CA . ASP A 1 148 ? -13.474 -3.940 -0.846 1.00 94.38 148 ASP A CA 1
ATOM 1145 C C . ASP A 1 148 ? -12.384 -4.861 -0.267 1.00 94.38 148 ASP A C 1
ATOM 1147 O O . ASP A 1 148 ? -11.315 -5.039 -0.862 1.00 94.38 148 ASP A O 1
ATOM 1151 N N . LEU A 1 149 ? -12.659 -5.449 0.901 1.00 92.88 149 LEU A N 1
ATOM 1152 C CA . LEU A 1 149 ? -11.763 -6.358 1.629 1.00 92.88 149 LEU A CA 1
ATOM 1153 C C . LEU A 1 149 ? -11.324 -7.576 0.796 1.00 92.88 149 LEU A C 1
ATOM 1155 O O . LEU A 1 149 ? -10.287 -8.176 1.061 1.00 92.88 149 LEU A O 1
ATOM 1159 N N . ARG A 1 150 ? -12.093 -7.954 -0.229 1.00 92.00 150 ARG A N 1
ATOM 1160 C CA . ARG A 1 150 ? -11.818 -9.117 -1.087 1.00 92.00 150 ARG A CA 1
ATOM 1161 C C . ARG A 1 150 ? -10.822 -8.833 -2.206 1.00 92.00 150 ARG A C 1
ATOM 1163 O O . ARG A 1 150 ? -10.323 -9.769 -2.828 1.00 92.00 150 ARG A O 1
ATOM 1170 N N . PHE A 1 151 ? -10.556 -7.563 -2.501 1.00 93.44 151 PHE A N 1
ATOM 1171 C CA . PHE A 1 151 ? -9.769 -7.145 -3.658 1.00 93.44 151 PHE A CA 1
ATOM 1172 C C . PHE A 1 151 ? -8.587 -6.264 -3.252 1.00 93.44 151 PHE A C 1
ATOM 1174 O O . PHE A 1 151 ? -8.387 -5.920 -2.086 1.00 93.44 151 PHE A O 1
ATOM 1181 N N . ALA A 1 152 ? -7.757 -5.924 -4.241 1.00 94.12 152 ALA A N 1
ATOM 1182 C CA . ALA A 1 152 ? -6.695 -4.951 -4.042 1.00 94.12 152 ALA A CA 1
ATOM 1183 C C . ALA A 1 152 ? -7.297 -3.600 -3.641 1.00 94.12 152 ALA A C 1
ATOM 1185 O O . ALA A 1 152 ? -8.203 -3.098 -4.307 1.00 94.12 152 ALA A O 1
ATOM 1186 N N . SER A 1 153 ? -6.763 -3.025 -2.572 1.00 95.88 153 SER A N 1
ATOM 1187 C CA . SER A 1 153 ? -7.345 -1.872 -1.892 1.00 95.88 153 SER A CA 1
ATOM 1188 C C . SER A 1 153 ? -6.251 -0.915 -1.434 1.00 95.88 153 SER A C 1
ATOM 1190 O O . SER A 1 153 ? -5.055 -1.162 -1.627 1.00 95.88 153 SER A O 1
ATOM 1192 N N . VAL A 1 154 ? -6.645 0.221 -0.861 1.00 96.69 154 VAL A N 1
ATOM 1193 C CA . VAL A 1 154 ? -5.701 1.203 -0.329 1.00 96.69 154 VAL A CA 1
ATOM 1194 C C . VAL A 1 154 ? -5.793 1.243 1.184 1.00 96.69 154 VAL A C 1
ATOM 1196 O O . VAL A 1 154 ? -6.863 1.439 1.752 1.00 96.69 154 VAL A O 1
ATOM 1199 N N . ILE A 1 155 ? -4.637 1.115 1.825 1.00 96.75 155 ILE A N 1
ATOM 1200 C CA . ILE A 1 155 ? -4.469 1.341 3.253 1.00 96.75 155 ILE A CA 1
ATOM 1201 C C . ILE A 1 155 ? -3.735 2.656 3.463 1.00 96.75 155 ILE A C 1
ATOM 1203 O O . ILE A 1 155 ? -2.768 2.958 2.763 1.00 96.75 155 ILE A O 1
ATOM 1207 N N . ALA A 1 156 ? -4.168 3.434 4.443 1.00 96.38 156 ALA A N 1
ATOM 1208 C CA . ALA A 1 156 ? -3.483 4.637 4.863 1.00 96.38 156 ALA A CA 1
ATOM 1209 C C . ALA A 1 156 ? -3.263 4.637 6.372 1.00 96.38 156 ALA A C 1
ATOM 1211 O O . ALA A 1 156 ? -4.177 4.366 7.150 1.00 96.38 156 ALA A O 1
ATOM 1212 N N . ASP A 1 157 ? -2.049 4.983 6.778 1.00 95.38 157 ASP A N 1
ATOM 1213 C CA . ASP A 1 157 ? -1.740 5.224 8.179 1.00 95.38 157 ASP A CA 1
ATOM 1214 C C . ASP A 1 157 ? -1.991 6.708 8.504 1.00 95.38 157 ASP A C 1
ATOM 1216 O O . ASP A 1 157 ? -1.314 7.580 7.941 1.00 95.38 157 ASP A O 1
ATOM 1220 N N . PRO A 1 158 ? -2.944 7.027 9.402 1.00 92.75 158 PRO A N 1
ATOM 1221 C CA . PRO A 1 158 ? -3.240 8.406 9.773 1.00 92.75 158 PRO A CA 1
ATOM 1222 C C . PRO A 1 158 ? -2.088 9.106 10.509 1.00 92.75 158 PRO A C 1
ATOM 1224 O O . PRO A 1 158 ? -2.018 10.336 10.461 1.00 92.75 158 PRO A O 1
ATOM 1227 N N . ARG A 1 159 ? -1.179 8.363 11.161 1.00 91.12 159 ARG A N 1
ATOM 1228 C CA . ARG A 1 159 ? -0.043 8.922 11.915 1.00 91.12 159 ARG A CA 1
ATOM 1229 C C . ARG A 1 159 ? 1.053 9.406 10.975 1.00 91.12 159 ARG A C 1
ATOM 1231 O O . ARG A 1 159 ? 1.439 10.572 11.025 1.00 91.12 159 ARG A O 1
ATOM 1238 N N . THR A 1 160 ? 1.519 8.536 10.079 1.00 92.00 160 THR A N 1
ATOM 1239 C CA . THR A 1 160 ? 2.563 8.892 9.100 1.00 92.00 160 THR A CA 1
ATOM 1240 C C . THR A 1 160 ? 2.026 9.624 7.872 1.00 92.00 160 THR A C 1
ATOM 1242 O O . THR A 1 160 ? 2.809 10.137 7.071 1.00 92.00 160 THR A O 1
ATOM 1245 N N . ARG A 1 161 ? 0.697 9.694 7.719 1.00 92.31 161 ARG A N 1
ATOM 1246 C CA . ARG A 1 161 ? 0.010 10.228 6.536 1.00 92.31 161 ARG A CA 1
ATOM 1247 C C . ARG A 1 161 ? 0.516 9.583 5.246 1.00 92.31 161 ARG A C 1
ATOM 1249 O O . ARG A 1 161 ? 0.716 10.275 4.250 1.00 92.31 161 ARG A O 1
ATOM 1256 N N . ARG A 1 162 ? 0.760 8.270 5.301 1.00 92.50 162 ARG A N 1
ATOM 1257 C CA . ARG A 1 162 ? 1.257 7.456 4.188 1.00 92.50 162 ARG A CA 1
ATOM 1258 C C . ARG A 1 162 ? 0.175 6.530 3.660 1.00 92.50 162 ARG A C 1
ATOM 1260 O O . ARG A 1 162 ? -0.520 5.888 4.443 1.00 92.50 162 ARG A O 1
ATOM 1267 N N . THR A 1 163 ? 0.086 6.425 2.342 1.00 94.88 163 THR A N 1
ATOM 1268 C CA . THR A 1 163 ? -0.833 5.545 1.613 1.00 94.88 163 THR A CA 1
ATOM 1269 C C . THR A 1 163 ? -0.087 4.398 0.935 1.00 94.88 163 THR A C 1
ATOM 1271 O O . THR A 1 163 ? 1.002 4.561 0.380 1.00 94.88 163 THR A O 1
ATOM 1274 N N . TYR A 1 164 ? -0.693 3.216 0.963 1.00 94.94 164 TYR A N 1
ATOM 1275 C CA . TYR A 1 164 ? -0.119 1.969 0.482 1.00 94.94 164 TYR A CA 1
ATOM 1276 C C . TYR A 1 164 ? -1.159 1.191 -0.311 1.00 94.94 164 TYR A C 1
ATOM 1278 O O . TYR A 1 164 ? -2.300 1.044 0.121 1.00 94.94 164 TYR A O 1
ATOM 1286 N N . LEU A 1 165 ? -0.752 0.669 -1.466 1.00 94.94 165 LEU A N 1
ATOM 1287 C CA . LEU A 1 165 ? -1.548 -0.320 -2.179 1.00 94.94 165 LEU A CA 1
ATOM 1288 C C . LEU A 1 165 ? -1.383 -1.673 -1.489 1.00 94.94 165 LEU A C 1
ATOM 1290 O O . LEU A 1 165 ? -0.266 -2.054 -1.125 1.00 94.94 165 LEU A O 1
ATOM 1294 N N . THR A 1 166 ? -2.487 -2.386 -1.341 1.00 95.69 166 THR A N 1
ATOM 1295 C CA . THR A 1 166 ? -2.535 -3.689 -0.693 1.00 95.69 166 THR A CA 1
ATOM 1296 C C . THR A 1 166 ? -3.152 -4.707 -1.629 1.00 95.69 166 THR A C 1
ATOM 1298 O O . THR A 1 166 ? -3.961 -4.364 -2.494 1.00 95.69 166 THR A O 1
ATOM 1301 N N . SER A 1 167 ? -2.773 -5.964 -1.446 1.00 95.25 167 SER A N 1
ATOM 1302 C CA . SER A 1 167 ? -3.398 -7.092 -2.131 1.00 95.25 167 SER A CA 1
ATOM 1303 C C . SER A 1 167 ? -3.930 -8.058 -1.083 1.00 95.25 167 SER A C 1
ATOM 1305 O O . SER A 1 167 ? -3.253 -8.232 -0.066 1.00 95.25 167 SER A O 1
ATOM 1307 N N . PRO A 1 168 ? -5.104 -8.674 -1.291 1.00 95.62 168 PRO A N 1
ATOM 1308 C CA . PRO A 1 168 ? -5.585 -9.713 -0.394 1.00 95.62 168 PRO A CA 1
ATOM 1309 C C . PRO A 1 168 ? -4.537 -10.824 -0.354 1.00 95.62 168 PRO A C 1
ATOM 1311 O O . PRO A 1 168 ? -3.986 -11.214 -1.390 1.00 95.62 168 PRO A O 1
ATOM 1314 N N . THR A 1 169 ? -4.204 -11.285 0.845 1.00 93.00 169 THR A N 1
ATOM 1315 C CA . THR A 1 169 ? -3.385 -12.482 0.991 1.00 93.00 169 THR A CA 1
ATOM 1316 C C . THR A 1 169 ? -4.241 -13.631 0.480 1.00 93.00 169 THR A C 1
ATOM 1318 O O . THR A 1 169 ? -5.341 -13.847 0.982 1.00 93.00 169 THR A O 1
ATOM 1321 N N . GLN A 1 170 ? -3.786 -14.319 -0.569 1.00 81.00 170 GLN A N 1
ATOM 1322 C CA . GLN A 1 170 ? -4.40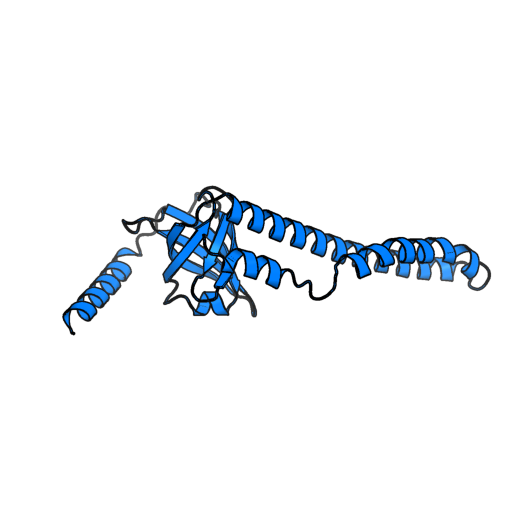3 -15.590 -0.921 1.00 81.00 170 GLN A CA 1
ATOM 1323 C C . GLN A 1 170 ? -4.160 -16.487 0.286 1.00 81.00 170 GLN A C 1
ATOM 1325 O O . GLN A 1 170 ? -3.006 -16.732 0.627 1.00 81.00 170 GLN A O 1
ATOM 1330 N N . GLU A 1 171 ? -5.229 -16.840 1.002 1.00 63.62 171 GLU A N 1
ATOM 1331 C CA . GLU A 1 171 ? -5.176 -17.881 2.020 1.00 63.62 171 GLU A CA 1
ATOM 1332 C C . GLU A 1 171 ? -4.562 -19.099 1.331 1.00 63.62 171 GLU A C 1
ATOM 1334 O O . GLU A 1 171 ? -5.218 -19.767 0.528 1.00 63.62 171 GLU A O 1
ATOM 1339 N N . ASP A 1 172 ? -3.285 -19.369 1.602 1.00 50.22 172 ASP A N 1
ATOM 1340 C CA . ASP A 1 172 ? -2.764 -20.708 1.431 1.00 50.22 172 ASP A CA 1
ATOM 1341 C C . ASP A 1 172 ? -3.675 -21.558 2.313 1.00 50.22 172 ASP A C 1
ATOM 1343 O O . ASP A 1 172 ? -3.651 -21.451 3.540 1.00 50.22 172 ASP A O 1
ATOM 1347 N N . ALA A 1 173 ? -4.555 -22.338 1.686 1.00 47.41 173 ALA A N 1
ATOM 1348 C CA . ALA A 1 173 ? -5.603 -23.134 2.322 1.00 47.41 173 ALA A CA 1
ATOM 1349 C C . ALA A 1 173 ? -5.070 -24.220 3.292 1.00 47.41 173 ALA A C 1
ATOM 1351 O O . ALA A 1 173 ? -5.787 -25.158 3.626 1.00 47.41 173 ALA A O 1
ATOM 1352 N N . ALA A 1 174 ? -3.816 -24.111 3.731 1.00 45.72 174 ALA A N 1
ATOM 1353 C CA . ALA A 1 174 ? -3.068 -25.067 4.525 1.00 45.72 174 ALA A CA 1
ATOM 1354 C C . ALA A 1 174 ? -2.829 -24.637 5.986 1.00 45.72 174 ALA A C 1
ATOM 1356 O O . ALA A 1 174 ? -2.299 -25.443 6.741 1.00 45.72 174 ALA A O 1
ATOM 1357 N N . GLU A 1 175 ? -3.213 -23.428 6.417 1.00 48.62 175 GLU A N 1
ATOM 1358 C CA . GLU A 1 175 ? -2.898 -22.941 7.779 1.00 48.62 175 GLU A CA 1
ATOM 1359 C C . GLU A 1 175 ? -4.138 -22.576 8.618 1.00 48.62 175 GLU A C 1
ATOM 1361 O O . GLU A 1 175 ? -4.115 -21.684 9.465 1.00 48.62 175 GLU A O 1
ATOM 1366 N N . ARG A 1 176 ? -5.246 -23.304 8.417 1.00 48.25 176 ARG A N 1
ATOM 1367 C CA . ARG A 1 176 ? -6.254 -23.442 9.477 1.00 48.25 176 ARG A CA 1
ATOM 1368 C C . ARG A 1 176 ? -5.687 -24.377 10.551 1.00 48.25 176 ARG A C 1
ATOM 1370 O O . ARG A 1 176 ? -5.287 -25.486 10.230 1.00 48.25 176 ARG A O 1
ATOM 1377 N N . GLU A 1 177 ? -5.718 -23.902 11.797 1.00 49.16 177 GLU A N 1
ATOM 1378 C CA . GLU A 1 177 ? -5.391 -24.587 13.066 1.00 49.16 177 GLU A CA 1
ATOM 1379 C C . GLU A 1 177 ? -3.934 -24.547 13.558 1.00 49.16 177 GLU A C 1
ATOM 1381 O O . GLU A 1 177 ? -3.164 -25.499 13.465 1.00 49.16 177 GLU A O 1
ATOM 1386 N N . GLY A 1 178 ? -3.617 -23.460 14.270 1.00 50.09 178 GLY A N 1
ATOM 1387 C CA . GLY A 1 178 ? -2.648 -23.470 15.365 1.00 50.09 178 GLY A CA 1
ATOM 1388 C C . GLY A 1 178 ? -3.230 -22.763 16.603 1.00 50.09 178 GLY A C 1
ATOM 1389 O O . GLY A 1 178 ? -3.460 -21.556 16.542 1.00 50.09 178 GLY A O 1
ATOM 1390 N N . PRO A 1 179 ? -3.472 -23.448 17.738 1.00 53.72 179 PRO A N 1
ATOM 1391 C CA . PRO A 1 179 ? -4.045 -22.835 18.938 1.00 53.72 179 PRO A CA 1
ATOM 1392 C C . PRO A 1 179 ? -2.953 -22.129 19.756 1.00 53.72 179 PRO A C 1
ATOM 1394 O O . PRO A 1 179 ? -2.338 -22.762 20.612 1.00 53.72 179 PRO A O 1
ATOM 1397 N N . ARG A 1 180 ? -2.654 -20.843 19.490 1.00 53.69 180 ARG A N 1
ATOM 1398 C CA . ARG A 1 180 ? -1.636 -20.092 20.271 1.00 53.69 180 ARG A CA 1
ATOM 1399 C C . ARG A 1 180 ? -1.861 -18.585 20.542 1.00 53.69 180 ARG A C 1
ATOM 1401 O O . ARG A 1 180 ? -0.964 -17.996 21.134 1.00 53.69 180 ARG A O 1
ATOM 1408 N N . SER A 1 181 ? -2.992 -17.940 20.210 1.00 58.72 181 SER A N 1
ATOM 1409 C CA . SER A 1 181 ? -3.153 -16.483 20.486 1.00 58.72 181 SER A CA 1
ATOM 1410 C C . SER A 1 181 ? -3.944 -16.107 21.745 1.00 58.72 181 SER A C 1
ATOM 1412 O O . SER A 1 181 ? -3.705 -15.025 22.275 1.00 58.72 181 SER A O 1
ATOM 1414 N N . SER A 1 182 ? -4.795 -16.986 22.289 1.00 63.59 182 SER A N 1
ATOM 1415 C CA . SER A 1 182 ? -5.724 -16.586 23.362 1.00 63.59 182 SER A CA 1
ATOM 1416 C C . SER A 1 182 ? -5.028 -16.180 24.664 1.00 63.59 182 SER A C 1
ATOM 1418 O O . SER A 1 182 ? -5.428 -15.213 25.292 1.00 63.59 182 SER A O 1
ATOM 1420 N N . ALA A 1 183 ? -3.938 -16.853 25.051 1.00 65.31 183 ALA A N 1
ATOM 1421 C CA . ALA A 1 183 ? -3.234 -16.548 26.302 1.00 65.31 183 ALA A CA 1
ATOM 1422 C C . ALA A 1 183 ? -2.495 -15.196 26.272 1.00 65.31 183 ALA A C 1
ATOM 1424 O O . ALA A 1 183 ? -2.364 -14.541 27.302 1.00 65.31 183 ALA A O 1
ATOM 1425 N N . VAL A 1 184 ? -2.010 -14.775 25.099 1.00 65.88 184 VAL A N 1
ATOM 1426 C CA . VAL A 1 184 ? -1.349 -13.469 24.931 1.00 65.88 184 VAL A CA 1
ATOM 1427 C C . VAL A 1 184 ? -2.396 -12.360 24.832 1.00 65.88 184 VAL A C 1
ATOM 1429 O O . VAL A 1 184 ? -2.207 -11.288 25.398 1.00 65.88 184 VAL A O 1
ATOM 1432 N N . GLU A 1 185 ? -3.521 -12.624 24.165 1.00 66.50 185 GLU A N 1
ATOM 1433 C CA . GLU A 1 185 ? -4.652 -11.692 24.072 1.00 66.50 185 GLU A CA 1
ATOM 1434 C C . GLU A 1 185 ? -5.343 -11.481 25.430 1.00 66.50 185 GLU A C 1
ATOM 1436 O O . GLU A 1 185 ? -5.635 -10.337 25.790 1.00 66.50 185 GLU A O 1
ATOM 1441 N N . ASP A 1 186 ? -5.505 -12.536 26.231 1.00 77.56 186 ASP A N 1
ATOM 1442 C CA . ASP A 1 186 ? -6.037 -12.455 27.596 1.00 77.56 186 ASP A CA 1
ATOM 1443 C C . ASP A 1 186 ? -5.109 -11.657 28.525 1.00 77.56 186 ASP A C 1
ATOM 1445 O O . ASP A 1 186 ? -5.578 -10.842 29.325 1.00 77.56 186 ASP A O 1
ATOM 1449 N N . GLU A 1 187 ? -3.789 -11.830 28.401 1.00 78.12 187 GLU A N 1
ATOM 1450 C CA . GLU A 1 187 ? -2.810 -11.105 29.219 1.00 78.12 187 GLU A CA 1
ATOM 1451 C C . GLU A 1 187 ? -2.724 -9.618 28.833 1.00 78.12 187 GLU A C 1
ATOM 1453 O O . GLU A 1 187 ? -2.703 -8.750 29.708 1.00 78.12 187 GLU A O 1
ATOM 1458 N N . LEU A 1 188 ? -2.770 -9.288 27.536 1.00 79.56 188 LEU A N 1
ATOM 1459 C CA . LEU A 1 188 ? -2.808 -7.895 27.071 1.00 79.56 188 LEU A CA 1
ATOM 1460 C C . LEU A 1 188 ? -4.114 -7.192 27.470 1.00 79.56 188 LEU A C 1
ATOM 1462 O O . LEU A 1 188 ? -4.090 -6.037 27.902 1.00 79.56 188 LEU A O 1
ATOM 1466 N N . THR A 1 189 ? -5.248 -7.896 27.403 1.00 81.81 189 THR A N 1
ATOM 1467 C CA . THR A 1 189 ? -6.548 -7.379 27.862 1.00 81.81 189 THR A CA 1
ATOM 1468 C C . THR A 1 189 ? -6.536 -7.132 29.371 1.00 81.81 189 THR A C 1
ATOM 1470 O O . THR A 1 189 ? -6.987 -6.082 29.836 1.00 81.81 189 THR A O 1
ATOM 1473 N N . ARG A 1 190 ? -5.946 -8.046 30.151 1.00 84.06 190 ARG A N 1
ATOM 1474 C CA . ARG A 1 190 ? -5.782 -7.894 31.602 1.00 84.06 190 ARG A CA 1
ATOM 1475 C C . ARG A 1 190 ? -4.913 -6.680 31.957 1.00 84.06 190 ARG A C 1
ATOM 1477 O O . ARG A 1 190 ? -5.273 -5.931 32.866 1.00 84.06 190 ARG A O 1
ATOM 1484 N N . GLN A 1 191 ? -3.819 -6.441 31.233 1.00 89.50 191 GLN A N 1
ATOM 1485 C CA . GLN A 1 191 ? -2.949 -5.278 31.458 1.00 89.50 191 GLN A CA 1
ATOM 1486 C C . GLN A 1 191 ? -3.626 -3.952 31.088 1.00 89.50 191 GLN A C 1
ATOM 1488 O O . GLN A 1 191 ? -3.513 -2.980 31.837 1.00 89.50 191 GLN A O 1
ATOM 1493 N N . ALA A 1 192 ? -4.379 -3.912 29.984 1.00 82.56 192 ALA A N 1
ATOM 1494 C CA . ALA A 1 192 ? -5.108 -2.717 29.558 1.00 82.56 192 ALA A CA 1
ATOM 1495 C C . ALA A 1 192 ? -6.205 -2.312 30.558 1.00 82.56 192 ALA A C 1
ATOM 1497 O O . ALA A 1 192 ? -6.337 -1.133 30.890 1.00 82.56 192 ALA A O 1
ATOM 1498 N N . ILE A 1 193 ? -6.948 -3.289 31.091 1.00 85.38 193 ILE A N 1
ATOM 1499 C CA . ILE A 1 193 ? -7.942 -3.063 32.149 1.00 85.38 193 ILE A CA 1
ATOM 1500 C C . ILE A 1 193 ? -7.257 -2.535 33.416 1.00 85.38 193 ILE A C 1
ATOM 1502 O O . ILE A 1 193 ? -7.710 -1.544 33.983 1.00 85.38 193 ILE A O 1
ATOM 1506 N N . GLY A 1 194 ? -6.135 -3.135 33.828 1.00 80.25 194 GLY A N 1
ATOM 1507 C CA . GLY A 1 194 ? -5.372 -2.673 34.992 1.00 80.25 194 GLY A CA 1
ATOM 1508 C C . GLY A 1 194 ? -4.939 -1.206 34.892 1.00 80.25 194 GLY A C 1
ATOM 1509 O O . GLY A 1 194 ? -5.000 -0.483 35.882 1.00 80.25 194 GLY A O 1
ATOM 1510 N N . TRP A 1 195 ? -4.574 -0.745 33.695 1.00 80.12 195 TRP A N 1
ATOM 1511 C CA . TRP A 1 195 ? -4.117 0.627 33.463 1.00 80.12 195 TRP A CA 1
ATOM 1512 C C . TRP A 1 195 ? -5.245 1.669 33.555 1.00 80.12 195 TRP A C 1
ATOM 1514 O O . TRP A 1 195 ? -5.033 2.758 34.087 1.00 80.12 195 TRP A O 1
ATOM 1524 N N . ILE A 1 196 ? -6.454 1.330 33.086 1.00 79.50 196 ILE A N 1
ATOM 1525 C CA . ILE A 1 196 ? -7.623 2.232 33.079 1.00 79.50 196 ILE A CA 1
ATOM 1526 C C . ILE A 1 196 ? -8.146 2.508 34.494 1.00 79.50 196 ILE A C 1
ATOM 1528 O O . ILE A 1 196 ? -8.612 3.610 34.761 1.00 79.50 196 ILE A O 1
ATOM 1532 N N . PHE A 1 197 ? -8.058 1.532 35.400 1.00 74.81 197 PHE A N 1
ATOM 1533 C CA . PHE A 1 197 ? -8.583 1.652 36.767 1.00 74.81 197 PHE A CA 1
ATOM 1534 C C . PHE A 1 197 ? -7.529 2.054 37.813 1.00 74.81 197 PHE A C 1
ATOM 1536 O O . PHE A 1 197 ? -7.853 2.147 38.995 1.00 74.81 197 PHE A O 1
ATOM 1543 N N . SER A 1 198 ? -6.275 2.270 37.401 1.00 63.56 198 SER A N 1
ATOM 1544 C CA . SER A 1 198 ? -5.187 2.723 38.285 1.00 63.56 198 SER A CA 1
ATOM 1545 C C . SER A 1 198 ? -4.941 4.240 38.284 1.00 63.56 198 SER A C 1
ATOM 1547 O O . SER A 1 198 ? -4.073 4.699 39.026 1.00 63.56 198 SER A O 1
ATOM 1549 N N . GLN A 1 199 ? -5.667 5.000 37.454 1.00 49.34 199 GLN A N 1
ATOM 1550 C CA . GLN A 1 199 ? -5.730 6.470 37.511 1.00 49.34 199 GLN A CA 1
ATOM 1551 C C . GLN A 1 199 ? -6.913 6.921 38.365 1.00 49.34 199 GLN A C 1
ATOM 1553 O O . GLN A 1 199 ? -6.750 7.944 39.065 1.00 49.34 199 GLN A O 1
#

Secondary structure (DSSP, 8-state):
--HHHHHHHHHHT--SS-HHHHHTTHHHHHHHHHHHHHHHHTTTSHHHHHHHHHHHHHHHHHHHHHHHHHHHHHHHHHHHHHHHHHHSPPEEEEEEEEEEEE-SSEEEEEEEEEPTTS-EEEEEEEEEEHHHHHTSBTTEEEEEEES-TTS-EEEEETTTTEEEEEEE----TT------SHHHHHHHHHHHHHHHT--

pLDDT: mean 80.54, std 15.32, range [45.72, 97.12]